Protein AF-A0A9E7H1V7-F1 (afdb_monomer)

Organism: NCBI:txid320322

pLDDT: mean 78.36, std 18.87, range [34.03, 95.69]

Foldseek 3Di:
DEQVALVVLQQAAQADLVRLVVVCVVDVVSVPDCCSVPVSHNDDDDDKDKYFYFQCVQPHDAPLDPRDGDIDTQDQPPCPDDDRSVVVSSVSVRVSSVVVHSVVCVVPPVCQPPVRHNPRRNDPVSVVVRVVRVVVVVVVVVVVVVVVVVVVVVDDPPPDDPDDDDDDDDDDDDDDDDDDDDDD

Nearest PDB structures (foldseek):
  5d80-assembly2_g  TM=2.022E-01  e=2.639E+00  Saccharomyces cerevisiae S288C

Radius of gyration: 31.61 Å; Cα contacts (8 Å, |Δi|>4): 158; chains: 1; bounding box: 88×56×70 Å

Mean predicted aligned error: 12.87 Å

Structure (mmCIF, N/CA/C/O backbone):
data_AF-A0A9E7H1V7-F1
#
_entry.id   AF-A0A9E7H1V7-F1
#
loop_
_atom_site.group_PDB
_atom_site.id
_atom_site.type_symbol
_atom_site.label_atom_id
_atom_site.label_alt_id
_atom_site.label_comp_id
_atom_site.label_asym_id
_atom_site.label_entity_id
_atom_site.label_seq_id
_atom_site.pdbx_PDB_ins_code
_atom_site.Cartn_x
_atom_site.Cartn_y
_atom_site.Cartn_z
_at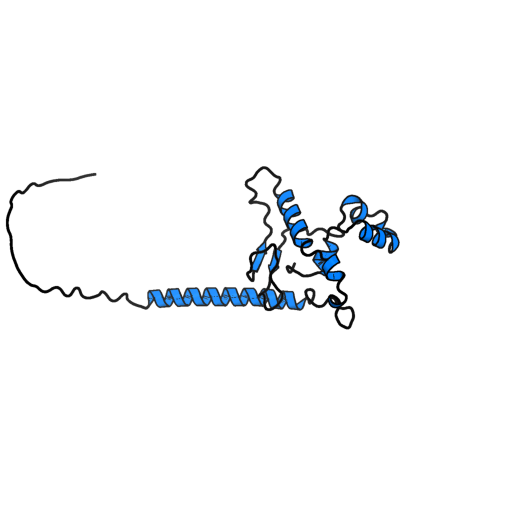om_site.occupancy
_atom_site.B_iso_or_equiv
_atom_site.auth_seq_id
_atom_site.auth_comp_id
_atom_site.auth_asym_id
_atom_site.auth_atom_id
_atom_site.pdbx_PDB_model_num
ATOM 1 N N . MET A 1 1 ? -8.313 -3.645 0.909 1.00 87.12 1 MET A N 1
ATOM 2 C CA . MET A 1 1 ? -6.921 -3.359 1.337 1.00 87.12 1 MET A CA 1
ATOM 3 C C . MET A 1 1 ? -6.945 -2.621 2.667 1.00 87.12 1 MET A C 1
ATOM 5 O O . MET A 1 1 ? -7.931 -1.941 2.924 1.00 87.12 1 MET A O 1
ATOM 9 N N . MET A 1 2 ? -5.912 -2.733 3.500 1.00 90.31 2 MET A N 1
ATOM 10 C CA . MET A 1 2 ? -5.708 -1.806 4.620 1.00 90.31 2 MET A CA 1
ATOM 11 C C . MET A 1 2 ? -5.102 -0.498 4.092 1.00 90.31 2 MET A C 1
ATOM 13 O O . MET A 1 2 ? -4.411 -0.508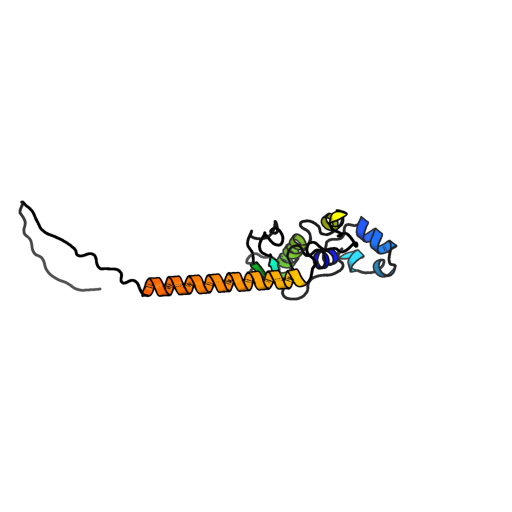 3.074 1.00 90.31 2 MET A O 1
ATOM 17 N N . HIS A 1 3 ? -5.412 0.629 4.734 1.00 90.06 3 HIS A N 1
ATOM 18 C CA . HIS A 1 3 ? -5.111 1.974 4.231 1.00 90.06 3 HIS A CA 1
ATOM 19 C C . HIS A 1 3 ? -3.621 2.219 3.956 1.00 90.06 3 HIS A C 1
ATOM 21 O O . HIS A 1 3 ? -3.289 2.809 2.931 1.00 90.06 3 HIS A O 1
ATOM 27 N N . ARG A 1 4 ? -2.733 1.731 4.830 1.00 88.06 4 ARG A N 1
ATOM 28 C CA . ARG A 1 4 ? -1.271 1.862 4.705 1.00 88.06 4 ARG A CA 1
ATOM 29 C C . ARG A 1 4 ? -0.554 0.615 4.184 1.00 88.06 4 ARG A C 1
ATOM 31 O O . ARG A 1 4 ? 0.619 0.742 3.845 1.00 88.06 4 ARG A O 1
ATOM 38 N N . ASP A 1 5 ? -1.231 -0.535 4.055 1.00 88.44 5 ASP A N 1
ATOM 39 C CA . ASP A 1 5 ? -0.590 -1.801 3.655 1.00 88.44 5 ASP A CA 1
ATOM 40 C C . ASP A 1 5 ? 0.178 -1.643 2.341 1.00 88.44 5 ASP A C 1
ATOM 42 O O . ASP A 1 5 ? -0.364 -1.378 1.263 1.00 88.44 5 ASP A O 1
ATOM 46 N N . ILE A 1 6 ? 1.486 -1.765 2.491 1.00 86.94 6 ILE A N 1
ATOM 47 C CA . ILE A 1 6 ? 2.484 -1.279 1.562 1.00 86.94 6 ILE A CA 1
ATOM 48 C C . ILE A 1 6 ? 2.627 -2.174 0.332 1.00 86.94 6 ILE A C 1
ATOM 50 O O . ILE A 1 6 ? 2.925 -1.669 -0.747 1.00 86.94 6 ILE A O 1
ATOM 54 N N . VAL A 1 7 ? 2.340 -3.472 0.445 1.00 85.94 7 VAL A N 1
ATOM 55 C CA . VAL A 1 7 ? 2.491 -4.434 -0.657 1.00 85.94 7 VAL A CA 1
ATOM 56 C C . VAL A 1 7 ? 1.429 -4.254 -1.756 1.00 85.94 7 VAL A C 1
ATOM 58 O O . VAL A 1 7 ? 1.817 -3.998 -2.901 1.00 85.94 7 VAL A O 1
A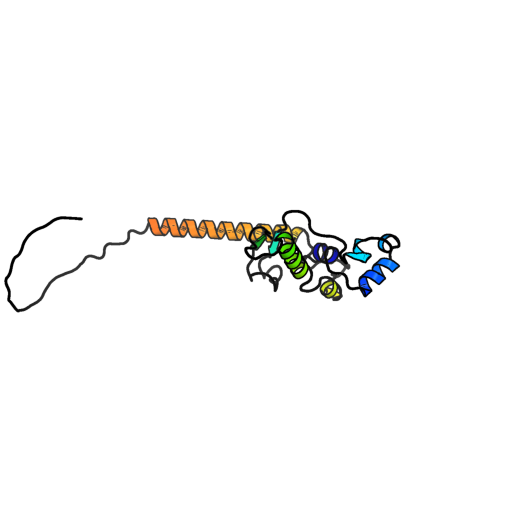TOM 61 N N . PRO A 1 8 ? 0.103 -4.292 -1.484 1.00 88.56 8 PRO A N 1
ATOM 62 C CA . PRO A 1 8 ? -0.903 -4.020 -2.512 1.00 88.56 8 PRO A CA 1
ATOM 63 C C . PRO A 1 8 ? -0.822 -2.576 -3.030 1.00 88.56 8 PRO A C 1
ATOM 65 O O . PRO A 1 8 ? -1.164 -2.331 -4.190 1.00 88.56 8 PRO A O 1
ATOM 68 N N . ARG A 1 9 ? -0.335 -1.626 -2.212 1.00 91.81 9 ARG A N 1
ATOM 69 C CA . ARG A 1 9 ? -0.065 -0.245 -2.643 1.00 91.81 9 ARG A CA 1
ATOM 70 C C . ARG A 1 9 ? 1.103 -0.186 -3.627 1.00 91.81 9 ARG A C 1
ATOM 72 O O . ARG A 1 9 ? 0.930 0.394 -4.691 1.00 91.81 9 ARG A O 1
ATOM 79 N N . ALA A 1 10 ? 2.240 -0.821 -3.335 1.00 91.38 10 ALA A N 1
ATOM 80 C CA . ALA A 1 10 ? 3.429 -0.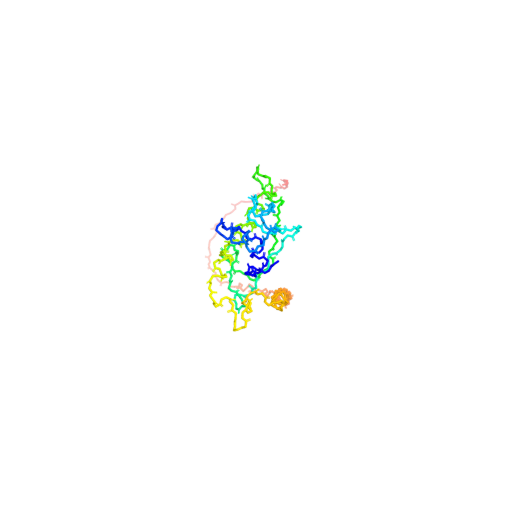813 -4.189 1.00 91.38 10 ALA A CA 1
ATOM 81 C C . ALA A 1 10 ? 3.147 -1.373 -5.592 1.00 91.38 10 ALA A C 1
ATOM 83 O O . ALA A 1 10 ? 3.387 -0.676 -6.575 1.00 91.38 10 ALA A O 1
ATOM 84 N N . PHE A 1 11 ? 2.546 -2.564 -5.706 1.00 91.31 11 PHE A N 1
ATOM 85 C CA . PHE A 1 11 ? 2.188 -3.133 -7.017 1.00 91.31 11 PHE A CA 1
ATOM 86 C C . PHE A 1 11 ? 1.206 -2.253 -7.814 1.00 91.31 11 PHE A C 1
ATOM 88 O O . PHE A 1 11 ? 1.251 -2.226 -9.045 1.00 91.31 11 PHE A O 1
ATOM 95 N N . SER A 1 12 ? 0.347 -1.502 -7.124 1.00 93.25 12 SER A N 1
ATOM 96 C CA . SER A 1 12 ? -0.650 -0.611 -7.734 1.00 93.25 12 SER A CA 1
ATOM 97 C C . SER A 1 12 ? -0.167 0.840 -7.904 1.00 93.25 12 SER A C 1
ATOM 99 O O . SER A 1 12 ? -0.939 1.700 -8.337 1.00 93.25 12 SER A O 1
ATOM 101 N N . CYS A 1 13 ? 1.077 1.152 -7.523 1.00 93.94 13 CYS A N 1
ATOM 102 C CA . CYS A 1 13 ? 1.578 2.523 -7.482 1.00 93.94 13 CYS A CA 1
ATOM 103 C C . CYS A 1 13 ? 1.966 3.053 -8.863 1.00 93.94 13 CYS A C 1
ATOM 105 O O . CYS A 1 13 ? 2.233 2.300 -9.797 1.00 93.94 13 CYS A O 1
ATOM 107 N N . ASN A 1 14 ? 2.031 4.377 -8.976 1.00 93.94 14 ASN A N 1
ATOM 108 C CA . ASN A 1 14 ? 2.545 5.064 -10.147 1.00 93.94 14 ASN A CA 1
ATOM 109 C C . ASN A 1 14 ? 4.081 5.034 -10.129 1.00 93.94 14 ASN A C 1
ATOM 111 O O . ASN A 1 14 ? 4.710 5.900 -9.515 1.00 93.94 14 ASN A O 1
ATOM 115 N N . TYR A 1 15 ? 4.672 4.052 -10.806 1.00 94.44 15 TYR A N 1
ATOM 116 C CA . TYR A 1 15 ? 6.118 3.860 -10.890 1.00 94.44 15 TYR A CA 1
ATOM 117 C C . TYR A 1 15 ? 6.805 5.046 -11.594 1.00 94.44 15 TYR A C 1
ATOM 119 O O . TYR A 1 15 ? 6.519 5.315 -12.768 1.00 94.44 15 TYR A O 1
ATOM 127 N N . PRO A 1 16 ? 7.754 5.738 -10.932 1.00 93.88 16 PRO A N 1
ATOM 128 C CA . PRO A 1 16 ? 8.598 6.736 -11.579 1.00 93.88 16 PRO A CA 1
ATOM 129 C C . PRO A 1 16 ? 9.432 6.119 -12.709 1.00 93.88 16 PRO A C 1
ATOM 131 O O . PRO A 1 16 ? 9.838 4.956 -12.633 1.00 93.88 16 PRO A O 1
ATOM 134 N N . ASN A 1 17 ? 9.753 6.913 -13.738 1.00 92.88 17 ASN A N 1
ATOM 135 C CA . ASN A 1 17 ? 10.490 6.441 -14.921 1.00 92.88 17 ASN A CA 1
ATOM 136 C C . ASN A 1 17 ? 11.804 5.721 -14.552 1.00 92.88 17 ASN A C 1
ATOM 138 O O . ASN A 1 17 ? 12.122 4.689 -15.137 1.00 92.88 17 ASN A O 1
ATOM 142 N N . HIS A 1 18 ? 12.545 6.223 -13.555 1.00 93.12 18 HIS A N 1
ATOM 143 C CA . HIS A 1 18 ? 13.800 5.610 -13.112 1.00 93.12 18 HIS A CA 1
ATOM 144 C C . HIS A 1 18 ? 13.589 4.209 -12.506 1.00 93.12 18 HIS A C 1
ATOM 146 O O . HIS A 1 18 ? 14.337 3.290 -12.835 1.00 93.12 18 HIS A O 1
ATOM 152 N N . VAL A 1 19 ? 12.528 3.996 -11.716 1.00 92.81 19 VAL A N 1
ATOM 153 C CA . VAL A 1 19 ? 12.188 2.671 -11.163 1.00 92.81 19 VAL A CA 1
ATOM 154 C C . VAL A 1 19 ? 11.747 1.724 -12.278 1.00 92.81 19 VAL A C 1
ATOM 156 O O . VAL A 1 19 ? 12.197 0.581 -12.335 1.00 92.81 19 VAL A O 1
ATOM 159 N N . ALA A 1 20 ? 10.944 2.209 -13.231 1.00 93.12 20 ALA A N 1
ATOM 160 C CA . ALA A 1 20 ? 10.562 1.430 -14.407 1.00 93.12 20 ALA A CA 1
ATOM 161 C C . ALA A 1 20 ? 11.787 1.006 -15.246 1.00 93.12 20 ALA A C 1
ATOM 163 O O . ALA A 1 20 ? 11.818 -0.110 -15.759 1.00 93.12 20 ALA A O 1
ATOM 164 N N . HIS A 1 21 ? 12.820 1.850 -15.356 1.00 94.00 21 HIS A N 1
ATOM 165 C CA . HIS A 1 21 ? 14.081 1.498 -16.021 1.00 94.00 21 HIS A CA 1
ATOM 166 C C . HIS A 1 21 ? 14.893 0.451 -15.242 1.00 94.00 21 HIS A C 1
ATOM 168 O O . HIS A 1 21 ? 15.453 -0.453 -15.861 1.00 94.00 21 HIS A O 1
ATOM 174 N N . VAL A 1 22 ? 14.929 0.524 -13.906 1.00 94.44 22 VAL A N 1
ATOM 175 C CA . VAL A 1 22 ? 15.569 -0.501 -13.060 1.00 94.44 22 VAL A CA 1
ATOM 176 C C . VAL A 1 22 ? 14.873 -1.855 -13.233 1.00 94.44 22 VAL A C 1
ATOM 178 O O . VAL A 1 22 ? 15.539 -2.836 -13.559 1.00 94.44 22 VAL A O 1
ATOM 181 N N . LEU A 1 23 ? 13.540 -1.910 -13.139 1.00 93.06 23 LEU A N 1
ATOM 182 C CA . LEU A 1 23 ? 12.766 -3.145 -13.336 1.00 93.06 23 LEU A CA 1
ATOM 183 C C . LEU A 1 23 ? 13.021 -3.776 -14.720 1.00 93.06 23 LEU A C 1
ATOM 185 O O . LEU A 1 23 ? 13.283 -4.974 -14.816 1.00 93.06 23 LEU A O 1
ATOM 189 N N . LYS A 1 24 ? 13.041 -2.967 -15.790 1.00 94.31 24 LYS A N 1
ATOM 190 C CA . LYS A 1 24 ? 13.346 -3.411 -17.169 1.00 94.31 24 LYS A CA 1
ATOM 191 C C . LYS A 1 24 ? 14.776 -3.930 -17.358 1.00 94.31 24 LYS A C 1
ATOM 193 O O . LYS A 1 24 ? 15.024 -4.732 -18.262 1.00 94.31 24 LYS A O 1
ATOM 198 N N . ARG A 1 25 ? 15.730 -3.477 -16.539 1.00 95.44 25 ARG A N 1
ATOM 199 C CA . ARG A 1 25 ? 17.098 -4.016 -16.520 1.00 95.44 25 ARG A CA 1
ATOM 200 C C . ARG A 1 25 ? 17.138 -5.358 -15.789 1.00 95.44 25 ARG A C 1
ATOM 202 O O . ARG A 1 25 ? 17.652 -6.312 -16.367 1.00 95.44 25 ARG A O 1
ATOM 209 N N . LEU A 1 26 ? 16.533 -5.431 -14.598 1.00 95.06 26 LEU A N 1
ATOM 210 C CA . LEU A 1 26 ? 16.505 -6.615 -13.728 1.00 95.06 26 LEU A CA 1
ATOM 211 C C . LEU A 1 26 ? 15.811 -7.836 -14.353 1.00 95.06 26 LEU A C 1
ATOM 213 O O . LEU A 1 26 ? 16.273 -8.953 -14.149 1.00 95.06 26 LEU A O 1
ATOM 217 N N . ASN A 1 27 ? 14.725 -7.654 -15.113 1.00 92.88 27 ASN A N 1
ATOM 218 C CA . ASN A 1 27 ? 14.035 -8.764 -15.778 1.00 92.88 27 ASN A CA 1
ATOM 219 C C . ASN A 1 27 ? 13.668 -8.411 -17.229 1.00 92.88 27 ASN A C 1
ATOM 221 O O . ASN A 1 27 ? 13.035 -7.388 -17.502 1.00 92.88 27 ASN A O 1
ATOM 225 N N . ALA A 1 28 ? 14.037 -9.290 -18.166 1.00 92.62 28 ALA A N 1
ATOM 226 C CA . ALA A 1 28 ? 13.740 -9.138 -19.587 1.00 92.62 28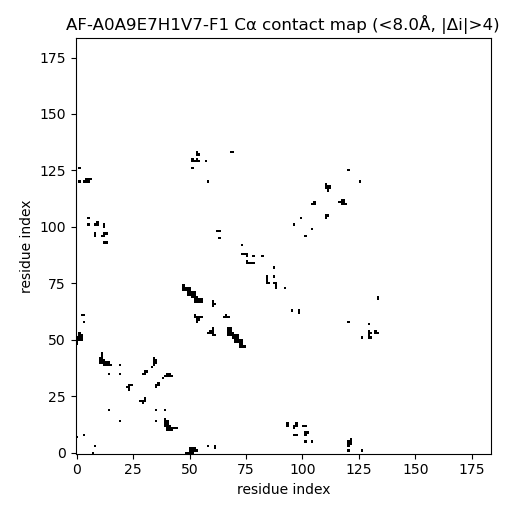 ALA A CA 1
ATOM 227 C C . ALA A 1 28 ? 12.231 -9.076 -19.889 1.00 92.62 28 ALA A C 1
ATOM 229 O O . ALA A 1 28 ? 11.827 -8.299 -20.754 1.00 92.62 28 ALA A O 1
ATOM 230 N N . ALA A 1 29 ? 11.396 -9.805 -19.140 1.00 92.00 29 ALA A N 1
ATOM 231 C CA . ALA A 1 29 ? 9.941 -9.811 -19.314 1.00 92.00 29 ALA A CA 1
ATOM 232 C C . ALA A 1 29 ? 9.312 -8.416 -19.135 1.00 92.00 29 ALA A C 1
ATOM 234 O O . ALA A 1 29 ? 8.338 -8.079 -19.803 1.00 92.00 29 ALA A O 1
ATOM 235 N N . PHE A 1 30 ? 9.898 -7.559 -18.292 1.00 92.25 30 PHE A N 1
ATOM 236 C CA . PHE A 1 30 ? 9.401 -6.199 -18.061 1.00 92.25 30 PHE A CA 1
ATOM 237 C C . PHE A 1 30 ? 9.704 -5.216 -19.203 1.00 92.25 30 PHE A C 1
ATOM 239 O O . PHE A 1 30 ? 9.107 -4.139 -19.237 1.00 92.25 30 PHE A O 1
ATOM 246 N N . ARG A 1 31 ? 10.599 -5.555 -20.145 1.00 93.62 31 ARG A N 1
ATOM 247 C CA . ARG A 1 31 ? 11.037 -4.654 -21.231 1.00 93.62 31 ARG A CA 1
ATOM 248 C C . ARG A 1 31 ? 9.917 -4.354 -22.226 1.00 93.62 31 ARG A C 1
ATOM 250 O O . ARG A 1 31 ? 9.710 -3.196 -22.581 1.00 93.62 31 ARG A O 1
ATOM 257 N N . SER A 1 32 ? 9.169 -5.375 -22.635 1.00 91.94 32 SER A N 1
ATOM 258 C CA . SER A 1 32 ? 8.026 -5.255 -23.549 1.00 91.94 32 SER A CA 1
ATOM 259 C C . SER A 1 32 ? 6.685 -5.045 -22.833 1.00 91.94 32 SER A C 1
ATOM 261 O O . SER A 1 32 ? 5.736 -4.575 -23.460 1.00 91.94 32 SER A O 1
ATOM 263 N N . HIS A 1 33 ? 6.586 -5.344 -21.533 1.00 90.25 33 HIS A N 1
ATOM 264 C CA . HIS A 1 33 ? 5.295 -5.430 -20.847 1.00 90.25 33 HIS A CA 1
ATOM 265 C C . HIS A 1 33 ? 4.524 -4.085 -20.802 1.00 90.25 33 HIS A C 1
ATOM 267 O O . HIS A 1 33 ? 5.050 -3.093 -20.279 1.00 90.25 33 HIS A O 1
ATOM 273 N N . PRO A 1 34 ? 3.252 -4.026 -21.261 1.00 89.38 34 PRO A N 1
ATOM 274 C CA . PRO A 1 34 ? 2.471 -2.781 -21.330 1.00 89.38 34 PRO A CA 1
ATOM 275 C C . PRO A 1 34 ? 2.317 -2.039 -19.996 1.00 89.38 34 PRO A C 1
ATOM 277 O O . PRO A 1 34 ? 2.200 -0.812 -19.978 1.00 89.38 34 PRO A O 1
ATOM 280 N N . CYS A 1 35 ? 2.359 -2.765 -18.877 1.00 88.94 35 CYS A N 1
ATOM 281 C CA . CYS A 1 35 ? 2.178 -2.200 -17.541 1.00 88.94 35 CYS A CA 1
ATOM 282 C C . CYS A 1 35 ? 3.279 -1.172 -17.175 1.00 88.9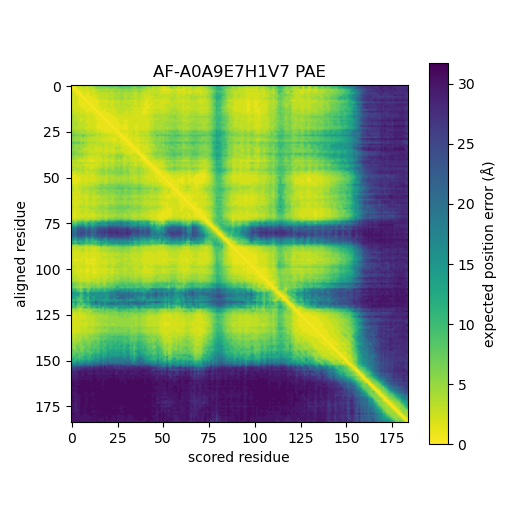4 35 CYS A C 1
ATOM 284 O O . CYS A 1 35 ? 2.972 -0.090 -16.677 1.00 88.94 35 CYS A O 1
ATOM 286 N N . LEU A 1 36 ? 4.544 -1.426 -17.550 1.00 89.69 36 LEU A N 1
ATOM 287 C CA . LEU A 1 36 ? 5.687 -0.521 -17.328 1.00 89.69 36 LEU A CA 1
ATOM 288 C C . LEU A 1 36 ? 6.060 0.330 -18.553 1.00 89.69 36 LEU A C 1
ATOM 290 O O . LEU A 1 36 ? 6.916 1.213 -18.444 1.00 89.69 36 LEU A O 1
ATOM 294 N N . ASN A 1 37 ? 5.465 0.070 -19.717 1.00 89.31 37 ASN A N 1
ATOM 295 C CA . ASN A 1 37 ? 5.631 0.902 -20.912 1.00 89.31 37 ASN A CA 1
ATOM 296 C C . ASN A 1 37 ? 4.583 2.024 -20.970 1.00 89.31 37 ASN A C 1
ATOM 298 O O . ASN A 1 37 ? 4.953 3.188 -21.106 1.00 89.31 37 ASN A O 1
ATOM 302 N N . ASN A 1 38 ? 3.304 1.695 -20.768 1.00 88.38 38 ASN A N 1
ATOM 303 C CA . ASN A 1 38 ? 2.193 2.612 -21.032 1.00 88.38 38 ASN A CA 1
ATOM 304 C C . ASN A 1 38 ? 1.496 3.076 -19.741 1.00 88.38 38 ASN A C 1
ATOM 306 O O . ASN A 1 38 ? 1.175 4.251 -19.597 1.00 88.38 38 ASN A O 1
ATOM 310 N N . GLN A 1 39 ? 1.248 2.164 -18.793 1.00 85.06 39 GLN A N 1
ATOM 311 C CA . GLN A 1 39 ? 0.346 2.421 -17.653 1.00 85.06 39 GLN A CA 1
ATOM 312 C C . GLN A 1 39 ? 1.062 2.957 -16.396 1.00 85.06 39 GLN A C 1
ATOM 314 O O . GLN A 1 39 ? 0.463 3.690 -15.597 1.00 85.06 39 GLN A O 1
ATOM 319 N N . LYS A 1 40 ? 2.345 2.601 -16.243 1.00 89.88 40 LYS A N 1
ATOM 320 C CA . LYS A 1 40 ? 3.226 2.868 -15.090 1.00 89.88 40 LYS A CA 1
ATOM 321 C C . LYS A 1 40 ? 2.690 2.332 -13.756 1.00 89.88 40 LYS A C 1
ATOM 323 O O . LYS A 1 40 ? 2.910 2.945 -12.719 1.00 89.88 40 LYS A O 1
ATOM 328 N N . VAL A 1 41 ? 2.015 1.186 -13.789 1.00 90.81 41 VAL A N 1
ATOM 329 C CA . VAL A 1 41 ? 1.549 0.402 -12.626 1.00 90.81 41 VAL A CA 1
ATOM 330 C C . VAL A 1 41 ? 1.853 -1.074 -12.909 1.00 90.81 41 VAL A C 1
ATOM 332 O O . VAL A 1 41 ? 1.926 -1.430 -14.081 1.00 90.81 41 VAL A O 1
ATOM 335 N N . LEU A 1 42 ? 2.029 -1.943 -11.907 1.00 91.00 42 LEU A N 1
ATOM 336 C CA . LEU A 1 42 ? 2.142 -3.397 -12.151 1.0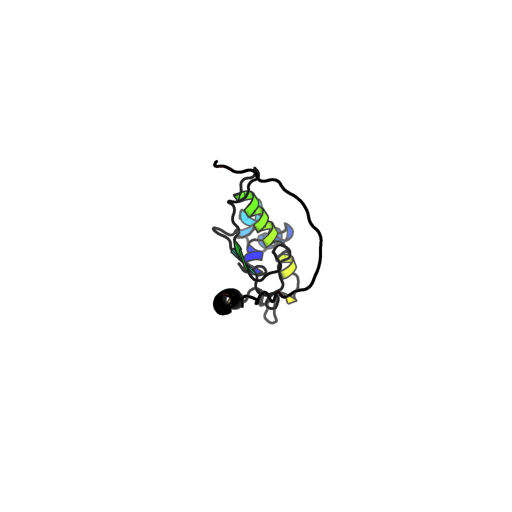0 91.00 42 LEU A CA 1
ATOM 337 C C . LEU A 1 42 ? 0.783 -4.106 -12.062 1.00 91.00 42 LEU A C 1
ATOM 339 O O . LEU A 1 42 ? 0.544 -5.064 -12.793 1.00 91.00 42 LEU A O 1
ATOM 343 N N . TYR A 1 43 ? -0.105 -3.613 -11.201 1.00 89.12 43 TYR A N 1
ATOM 344 C CA . TYR A 1 43 ? -1.450 -4.128 -10.960 1.00 89.12 43 TYR A CA 1
ATOM 345 C C . TYR A 1 43 ? -2.474 -2.982 -10.905 1.00 89.12 43 TYR A C 1
ATOM 347 O O . TYR A 1 43 ? -2.119 -1.817 -10.721 1.00 89.12 43 TYR A O 1
ATOM 355 N N . SER A 1 44 ? -3.758 -3.306 -11.058 1.00 87.50 44 SER A N 1
ATOM 356 C CA . SER A 1 44 ? -4.869 -2.375 -10.854 1.00 87.50 44 SER A CA 1
ATOM 357 C C . SER A 1 44 ? -6.014 -3.105 -10.140 1.00 87.50 44 SER A C 1
ATOM 359 O O . SER A 1 44 ? -6.434 -4.154 -10.632 1.00 87.50 44 SER A O 1
ATOM 361 N N . PRO A 1 45 ? -6.518 -2.610 -8.991 1.00 87.69 45 PRO A N 1
ATOM 362 C CA . PRO A 1 45 ? -7.602 -3.268 -8.266 1.00 87.69 45 PRO A CA 1
ATOM 363 C C . PRO A 1 45 ? -8.881 -3.423 -9.102 1.00 87.69 45 PRO A C 1
ATOM 365 O O . PRO A 1 45 ? -9.410 -2.452 -9.646 1.00 87.69 45 PRO A O 1
ATOM 368 N N . LEU A 1 46 ? -9.393 -4.653 -9.172 1.00 84.25 46 LEU A N 1
ATOM 369 C CA . LEU A 1 46 ? -10.621 -5.003 -9.886 1.00 84.25 46 LEU A CA 1
ATOM 370 C C . LEU A 1 46 ? -11.810 -5.161 -8.925 1.00 84.25 46 LEU A C 1
ATOM 372 O O . LEU A 1 46 ? -11.646 -5.522 -7.762 1.00 84.25 46 LEU A O 1
ATOM 376 N N . GLY A 1 47 ? -13.023 -4.941 -9.441 1.00 86.31 47 GLY A N 1
ATOM 377 C CA . GLY A 1 47 ? -14.265 -5.091 -8.678 1.00 86.31 47 GLY A CA 1
ATOM 378 C C . GLY A 1 47 ? -14.518 -3.967 -7.665 1.00 86.31 47 GLY A C 1
ATOM 379 O O . GLY A 1 47 ? -14.064 -2.835 -7.837 1.00 86.31 47 GLY A O 1
ATOM 380 N N . GLN A 1 48 ? -15.296 -4.280 -6.625 1.00 87.56 48 GLN A N 1
ATOM 381 C CA . GLN A 1 48 ? -15.650 -3.337 -5.565 1.00 87.56 48 GLN A CA 1
ATOM 382 C C . GLN A 1 48 ? -14.490 -3.184 -4.571 1.00 87.56 48 GLN A C 1
ATOM 384 O O . GLN A 1 48 ? -14.186 -4.100 -3.806 1.00 87.56 48 GLN A O 1
ATOM 389 N N . THR A 1 49 ? -13.861 -2.008 -4.550 1.00 90.19 49 THR A N 1
ATOM 390 C CA . THR A 1 49 ? -12.742 -1.726 -3.641 1.00 90.19 49 THR A CA 1
ATOM 391 C C . THR A 1 49 ? -13.243 -1.249 -2.277 1.00 90.19 49 THR A C 1
ATOM 393 O O . THR A 1 49 ? -14.058 -0.326 -2.186 1.00 90.19 49 THR A O 1
ATOM 396 N N . TYR A 1 50 ? -12.696 -1.850 -1.216 1.00 93.00 50 TYR A N 1
ATOM 397 C CA . TYR A 1 50 ? -12.852 -1.409 0.171 1.00 93.00 50 TYR A CA 1
ATOM 398 C C . TYR A 1 50 ? -11.491 -1.077 0.798 1.00 93.00 50 TYR A C 1
ATOM 400 O O . TYR A 1 50 ? -10.518 -1.832 0.640 1.00 93.00 50 TYR A O 1
ATOM 408 N N . ILE A 1 51 ? -11.444 0.025 1.548 1.00 94.56 51 ILE A N 1
ATOM 409 C CA . ILE A 1 51 ? -10.286 0.478 2.322 1.00 94.56 51 ILE A CA 1
ATOM 410 C C . ILE A 1 51 ? -10.595 0.330 3.811 1.00 94.56 51 ILE A C 1
ATOM 412 O O . ILE A 1 51 ? -11.533 0.926 4.332 1.00 94.56 51 ILE A O 1
ATOM 416 N N . LEU A 1 52 ? -9.783 -0.466 4.497 1.00 94.50 52 LEU A N 1
ATOM 417 C CA . LEU A 1 52 ? -9.837 -0.685 5.935 1.00 94.50 52 LEU A CA 1
ATOM 418 C C . LEU A 1 52 ? -8.882 0.286 6.635 1.00 94.50 52 LEU A C 1
ATOM 420 O O . LEU A 1 52 ? -7.669 0.167 6.474 1.00 94.50 52 LEU A O 1
ATOM 424 N N . GLN A 1 53 ? -9.426 1.208 7.426 1.00 94.00 53 GLN A N 1
ATOM 425 C CA . GLN A 1 53 ? -8.659 2.051 8.336 1.00 94.00 53 GLN A CA 1
ATOM 426 C C . GLN A 1 53 ? -8.860 1.549 9.779 1.00 94.00 53 GLN A C 1
ATOM 428 O O . GLN A 1 53 ? -10.002 1.476 10.243 1.00 94.00 53 GLN A O 1
ATOM 433 N N . PRO A 1 54 ? -7.789 1.152 10.489 1.00 92.81 54 PRO A N 1
ATOM 434 C CA . PRO A 1 54 ? -7.874 0.690 11.868 1.00 92.81 54 PRO A CA 1
ATOM 435 C C . PRO A 1 54 ? -8.047 1.862 12.851 1.00 92.81 54 PRO A C 1
ATOM 437 O O . PRO A 1 54 ? -8.101 3.026 12.467 1.00 92.81 54 PRO A O 1
ATOM 440 N N . ASP A 1 55 ? -8.120 1.540 14.143 1.00 91.25 55 ASP A N 1
ATOM 441 C CA . ASP A 1 55 ? -7.963 2.508 15.236 1.00 91.25 55 ASP A CA 1
ATOM 442 C C . ASP A 1 55 ? -6.525 3.059 15.232 1.00 91.25 55 ASP A C 1
ATOM 444 O O . ASP A 1 55 ? -5.583 2.278 15.077 1.00 91.25 55 ASP A O 1
ATOM 448 N N . ASP A 1 56 ? -6.356 4.371 15.431 1.00 90.19 56 ASP A N 1
ATOM 449 C CA . ASP A 1 56 ? -5.074 5.104 15.343 1.00 90.19 56 ASP A CA 1
ATOM 450 C C . ASP A 1 56 ? -3.943 4.470 16.181 1.00 90.19 56 ASP A C 1
ATOM 452 O O . ASP A 1 56 ? -2.782 4.442 15.781 1.00 90.19 56 ASP A O 1
ATOM 456 N N . LYS A 1 57 ? -4.312 3.822 17.296 1.00 87.50 57 LYS A N 1
ATOM 457 C CA . LYS A 1 57 ? -3.425 3.041 18.182 1.00 87.50 57 LYS A CA 1
ATOM 458 C C . LYS A 1 57 ? -2.765 1.825 17.522 1.00 87.50 57 LYS A C 1
ATOM 460 O O . LYS A 1 57 ? -1.881 1.223 18.123 1.00 87.50 57 LYS A O 1
ATOM 465 N N . SER A 1 58 ? -3.255 1.407 16.357 1.00 84.62 58 SER A N 1
ATOM 466 C CA . SER A 1 58 ? -2.788 0.226 15.617 1.00 84.62 58 SER A CA 1
ATOM 467 C C . SER A 1 58 ? -1.945 0.621 14.405 1.00 84.62 58 SER A C 1
ATOM 469 O O . SER A 1 58 ? -0.931 -0.012 14.139 1.00 84.62 58 SER A O 1
ATOM 471 N N . SER A 1 59 ? -2.371 1.652 13.672 1.00 85.38 59 SER A N 1
ATOM 472 C CA . SER A 1 59 ? -1.605 2.308 12.607 1.00 85.38 59 SER A CA 1
ATOM 473 C C . SER A 1 59 ? -2.244 3.684 12.343 1.00 85.38 59 SER A C 1
ATOM 475 O O . SER A 1 59 ? -3.477 3.740 12.276 1.00 85.38 59 SER A O 1
ATOM 477 N N . PRO A 1 60 ? -1.478 4.788 12.207 1.00 88.56 60 PRO A N 1
ATOM 478 C CA . PRO A 1 60 ? -2.062 6.130 12.229 1.00 88.56 60 PRO A CA 1
ATOM 479 C C . PRO A 1 60 ? -2.976 6.416 11.030 1.00 88.56 60 PRO A C 1
ATOM 481 O O . PRO A 1 60 ? -2.778 5.863 9.942 1.00 88.56 60 PRO A O 1
ATOM 484 N N . PHE A 1 61 ? -3.957 7.307 11.183 1.00 92.62 61 PHE A N 1
ATOM 485 C CA . PHE A 1 61 ? -4.945 7.585 10.124 1.00 92.62 61 PHE A CA 1
ATOM 486 C C . PHE A 1 61 ? -4.339 8.050 8.777 1.00 92.62 61 PHE A C 1
ATOM 488 O O . PHE A 1 61 ? -3.205 8.534 8.696 1.00 92.62 61 PHE A O 1
ATOM 495 N N . HIS A 1 62 ? -5.078 7.857 7.680 1.00 92.19 62 HIS A N 1
ATOM 496 C CA . HIS A 1 62 ? -4.681 8.265 6.330 1.00 92.19 62 HIS A CA 1
ATOM 497 C C . HIS A 1 62 ? -4.951 9.763 6.106 1.00 92.19 62 HIS A C 1
ATOM 499 O O . HIS A 1 62 ? -6.065 10.199 6.382 1.00 92.19 62 HIS A O 1
ATOM 505 N N . PRO A 1 63 ? -4.032 10.541 5.499 1.00 92.56 63 PRO A N 1
ATOM 506 C CA . PRO A 1 63 ? -4.275 11.962 5.207 1.00 92.56 63 PRO A CA 1
ATOM 507 C C . PRO A 1 63 ? -5.462 12.236 4.265 1.00 92.56 63 PRO A C 1
ATOM 509 O O . PRO A 1 63 ? -5.987 13.342 4.240 1.00 92.56 63 PRO A O 1
ATOM 512 N N . LEU A 1 64 ? -5.867 11.233 3.477 1.00 94.12 64 LEU A N 1
ATOM 513 C CA . LEU A 1 64 ? -6.962 11.311 2.496 1.00 94.12 64 LEU A CA 1
ATOM 514 C C . LEU A 1 64 ? -8.253 10.599 2.951 1.00 94.12 64 LEU A C 1
ATOM 516 O O . LEU A 1 64 ? -9.104 10.298 2.119 1.00 94.12 64 LEU A O 1
ATOM 520 N N . LEU A 1 65 ? -8.391 10.279 4.242 1.00 93.94 65 LEU A N 1
ATOM 521 C CA . LEU A 1 65 ? -9.609 9.698 4.822 1.00 93.94 65 LEU A CA 1
ATOM 522 C C . LEU A 1 65 ? -10.045 10.503 6.057 1.00 93.94 65 LEU A C 1
ATOM 524 O O . LEU A 1 65 ? -9.205 11.144 6.692 1.00 93.94 65 LEU A O 1
ATOM 528 N N . PRO A 1 66 ? -11.331 10.448 6.450 1.00 94.56 66 PRO A N 1
ATOM 529 C CA . PRO A 1 66 ? -11.763 10.931 7.758 1.00 94.56 66 PRO A CA 1
ATOM 530 C C . PRO A 1 66 ? -10.937 10.284 8.890 1.00 94.56 66 PRO A C 1
ATOM 532 O O . PRO A 1 66 ? -10.600 9.100 8.783 1.00 94.56 66 PRO A O 1
ATOM 535 N N . PRO A 1 67 ? -10.612 11.008 9.978 1.00 94.75 67 PRO A N 1
ATOM 536 C CA . PRO A 1 67 ? -9.793 10.501 11.083 1.00 94.75 67 PRO A CA 1
ATOM 537 C C . PRO A 1 67 ? -10.608 9.597 12.030 1.00 94.75 67 PRO A C 1
ATOM 539 O O . PRO A 1 67 ? -10.822 9.911 13.201 1.00 94.75 67 PRO A O 1
ATOM 542 N N . GLU A 1 68 ? -11.103 8.475 11.507 1.00 94.25 68 GLU A N 1
ATOM 543 C CA . GLU A 1 68 ? -11.887 7.483 12.245 1.00 94.25 68 GLU A CA 1
ATOM 544 C C . GLU A 1 68 ? -11.545 6.038 11.845 1.00 94.25 68 GLU A C 1
ATOM 546 O O . GLU A 1 68 ? -11.115 5.757 10.725 1.00 94.25 68 GLU A O 1
ATOM 551 N N . ALA A 1 69 ? -11.769 5.094 12.760 1.00 94.38 69 ALA A N 1
ATOM 552 C CA . ALA A 1 69 ? -11.647 3.668 12.470 1.00 94.38 69 ALA A CA 1
ATOM 553 C C . ALA A 1 69 ? -12.885 3.195 11.686 1.00 94.38 69 ALA A C 1
ATOM 555 O O . ALA A 1 69 ? -13.988 3.155 12.239 1.00 94.38 69 ALA A O 1
ATOM 556 N N . ALA A 1 70 ? -12.717 2.829 10.412 1.00 95.69 70 ALA A N 1
ATOM 557 C CA . ALA A 1 70 ? -13.824 2.482 9.521 1.00 95.69 70 ALA A CA 1
ATOM 558 C C . ALA A 1 70 ? -13.413 1.569 8.348 1.00 95.69 70 ALA A C 1
ATOM 560 O O . ALA A 1 70 ? -12.235 1.376 8.041 1.00 95.69 70 ALA A O 1
ATOM 561 N N . LEU A 1 71 ? -14.422 1.012 7.673 1.00 95.56 71 LEU A N 1
ATOM 562 C CA . LEU A 1 71 ? -14.286 0.304 6.399 1.00 95.56 71 LEU A CA 1
ATOM 563 C C . LEU A 1 71 ? -14.975 1.136 5.310 1.00 95.56 71 LEU A C 1
ATOM 565 O O . LEU A 1 71 ? -16.197 1.099 5.175 1.00 95.56 71 LEU A O 1
ATOM 569 N N . PHE A 1 72 ? -14.192 1.897 4.554 1.00 94.44 72 PHE A N 1
ATOM 570 C CA . PHE A 1 72 ? -14.682 2.764 3.485 1.00 94.44 72 PHE A CA 1
ATOM 571 C C . PHE A 1 72 ? -14.883 1.965 2.191 1.00 94.44 72 PHE A C 1
ATOM 573 O O . PHE A 1 72 ? -14.049 1.129 1.837 1.00 94.44 72 PHE A O 1
ATOM 580 N N . ALA A 1 73 ? -15.963 2.239 1.461 1.00 91.94 73 ALA A N 1
ATOM 581 C CA . ALA A 1 73 ? -16.207 1.701 0.124 1.00 91.94 73 ALA A CA 1
ATOM 582 C C . ALA A 1 73 ? -15.940 2.786 -0.927 1.00 91.94 73 ALA A C 1
ATOM 584 O O . ALA A 1 73 ? -16.416 3.909 -0.774 1.00 91.94 73 ALA A O 1
ATOM 585 N N . LEU A 1 74 ? -15.225 2.456 -2.007 1.00 87.38 74 LEU A N 1
ATOM 586 C CA . LEU A 1 74 ? -15.170 3.325 -3.185 1.00 87.38 74 LEU A CA 1
ATOM 587 C C . LEU A 1 74 ? -16.373 3.018 -4.076 1.00 87.38 74 LEU A C 1
ATOM 589 O O . LEU A 1 74 ? -16.339 2.053 -4.838 1.00 87.38 74 LEU A O 1
ATOM 593 N N . ASP A 1 75 ? -17.432 3.816 -3.968 1.00 80.19 75 ASP A N 1
ATOM 594 C CA . ASP A 1 75 ? -18.587 3.730 -4.863 1.00 80.19 75 ASP A CA 1
ATOM 595 C C . ASP A 1 75 ? -18.507 4.792 -5.968 1.00 80.19 75 ASP A C 1
ATOM 597 O O . ASP A 1 75 ? -18.358 5.980 -5.694 1.00 80.19 75 ASP A O 1
ATOM 601 N N . GLY A 1 76 ? -18.620 4.344 -7.218 1.00 68.31 76 GLY A N 1
ATOM 602 C CA . GLY A 1 76 ? -18.574 5.165 -8.432 1.00 68.31 76 GLY A CA 1
ATOM 603 C C . GLY A 1 76 ? -19.939 5.300 -9.090 1.00 68.31 76 GLY A C 1
ATOM 604 O O . GLY A 1 76 ? -20.051 5.137 -10.301 1.00 68.31 76 GLY A O 1
ATOM 605 N N . LYS A 1 77 ? -20.985 5.502 -8.285 1.00 65.44 77 LYS A N 1
ATOM 606 C CA . LYS A 1 77 ? -22.371 5.712 -8.739 1.00 65.44 77 LYS A CA 1
ATOM 607 C C . LYS A 1 77 ? -22.926 7.094 -8.393 1.00 65.44 77 LYS A C 1
ATOM 609 O O . LYS A 1 77 ? -23.978 7.460 -8.901 1.00 65.44 77 LYS A O 1
ATOM 614 N N . ASN A 1 78 ? -22.226 7.849 -7.545 1.00 55.47 78 ASN A N 1
ATOM 615 C CA . ASN A 1 78 ? -22.743 9.062 -6.901 1.00 55.47 78 ASN A CA 1
ATOM 616 C C . ASN A 1 78 ? -22.174 10.366 -7.496 1.00 55.47 78 ASN A C 1
ATOM 618 O O . ASN A 1 78 ? -22.416 11.445 -6.959 1.00 55.47 78 ASN A O 1
ATOM 622 N N . ASP A 1 79 ? -21.418 10.281 -8.596 1.00 54.16 79 ASP A N 1
ATOM 623 C CA . ASP A 1 79 ? -20.808 11.430 -9.274 1.00 54.16 79 ASP A CA 1
ATOM 624 C C . ASP A 1 79 ? -21.864 12.248 -10.041 1.00 54.16 79 ASP A C 1
ATOM 626 O O . ASP A 1 79 ? -22.055 12.099 -11.247 1.00 54.16 79 ASP A O 1
ATOM 630 N N . ALA A 1 80 ? -22.546 13.155 -9.338 1.00 51.88 80 ALA A N 1
ATOM 631 C CA . ALA A 1 80 ? -23.601 14.027 -9.870 1.00 51.88 80 ALA A CA 1
ATOM 632 C C . ALA A 1 80 ? -23.111 15.131 -10.845 1.00 51.88 80 ALA A C 1
ATOM 634 O O . ALA A 1 80 ? -23.807 16.121 -11.060 1.00 51.88 80 ALA A O 1
ATOM 635 N N . GLY A 1 81 ? -21.907 15.001 -11.416 1.00 53.75 81 GLY A N 1
ATOM 636 C CA . GLY A 1 81 ? -21.206 16.074 -12.127 1.00 53.75 81 GLY A CA 1
ATOM 637 C C . GLY A 1 81 ? -20.431 15.614 -13.361 1.00 53.75 81 GLY A C 1
ATOM 638 O O . GLY A 1 81 ? -19.206 15.511 -13.308 1.00 53.75 81 GLY A O 1
ATOM 639 N N . GLY A 1 82 ? -21.149 15.382 -14.470 1.00 52.34 82 GLY A N 1
ATOM 640 C CA . GLY A 1 82 ? -20.695 15.460 -15.877 1.00 52.34 82 GLY A CA 1
ATOM 641 C C . GLY A 1 82 ? -19.565 14.540 -16.374 1.00 52.34 82 GLY A C 1
ATOM 642 O O . GLY A 1 82 ? -19.391 14.381 -17.579 1.00 52.34 82 GLY A O 1
ATOM 643 N N . SER A 1 83 ? -18.795 13.935 -15.479 1.00 58.59 83 SER A N 1
ATOM 644 C CA . SER A 1 83 ? -17.655 13.067 -15.765 1.00 58.59 83 SER A CA 1
ATOM 645 C C . SER A 1 83 ? -18.067 11.597 -15.696 1.00 58.59 83 SER A C 1
ATOM 647 O O . SER A 1 83 ? -19.005 11.241 -14.988 1.00 58.59 83 SER A O 1
ATOM 649 N N . SER A 1 84 ? -17.370 10.716 -16.425 1.00 61.12 84 SER A N 1
ATOM 650 C CA . SER A 1 84 ? -17.612 9.273 -16.301 1.00 61.12 84 SER A CA 1
ATOM 651 C C . SER A 1 84 ? -17.258 8.822 -14.874 1.00 61.12 84 SER A C 1
ATOM 653 O O . SER A 1 84 ? -16.075 8.896 -14.518 1.00 61.12 84 SER A O 1
ATOM 655 N N . PRO A 1 85 ? -18.210 8.316 -14.061 1.00 61.34 85 PRO A N 1
ATOM 656 C CA . PRO A 1 85 ? -17.978 8.046 -12.631 1.00 61.34 85 PRO A CA 1
ATOM 657 C C . PRO A 1 85 ? -16.839 7.046 -12.364 1.00 61.34 85 PRO A C 1
ATOM 659 O O . PRO A 1 85 ? -16.116 7.081 -11.362 1.00 61.34 85 PRO A O 1
ATOM 662 N N . ARG A 1 86 ? -16.612 6.156 -13.336 1.00 64.44 86 ARG A N 1
ATOM 663 C CA . ARG A 1 86 ? -15.524 5.173 -13.328 1.00 64.44 86 ARG A CA 1
ATOM 664 C C . ARG A 1 86 ? -14.134 5.799 -13.501 1.00 64.44 86 ARG A C 1
ATOM 666 O O . ARG A 1 86 ? -13.154 5.207 -13.059 1.00 64.44 86 ARG A O 1
ATOM 673 N N . SER A 1 87 ? -14.041 6.984 -14.106 1.00 73.31 87 SER A N 1
ATOM 674 C CA . SER A 1 87 ? -12.799 7.759 -14.216 1.00 73.31 87 SER A CA 1
ATOM 675 C C . SER A 1 87 ? -12.481 8.485 -12.908 1.00 73.31 87 SER A C 1
ATOM 677 O O . SER A 1 87 ? -11.347 8.431 -12.433 1.00 73.31 87 SER A O 1
ATOM 679 N N . THR A 1 88 ? -13.485 9.111 -12.288 1.00 82.31 88 THR A N 1
ATOM 680 C CA . THR A 1 88 ? -13.340 9.854 -11.026 1.00 82.31 88 THR A CA 1
ATOM 681 C C . THR A 1 88 ? -12.917 8.929 -9.887 1.00 82.31 88 THR A C 1
ATOM 683 O O . THR A 1 88 ? -11.904 9.178 -9.231 1.00 82.31 88 THR A O 1
ATOM 686 N N . THR A 1 89 ? -13.586 7.783 -9.728 1.00 86.06 89 THR A N 1
ATOM 687 C CA . THR A 1 89 ? -13.191 6.765 -8.737 1.00 86.06 89 THR A CA 1
ATOM 688 C C . THR A 1 89 ? -11.828 6.127 -9.007 1.00 86.06 89 THR A C 1
ATOM 690 O O . THR A 1 89 ? -11.074 5.898 -8.060 1.00 86.06 89 THR A O 1
ATOM 693 N N . ALA A 1 90 ? -11.456 5.881 -10.269 1.00 85.94 90 ALA A N 1
ATOM 694 C CA . ALA A 1 90 ? -10.117 5.390 -10.605 1.00 85.94 90 ALA A CA 1
ATOM 695 C C . ALA A 1 90 ? -9.020 6.424 -10.285 1.00 85.94 90 ALA A C 1
ATOM 697 O O . ALA A 1 90 ? -7.954 6.055 -9.791 1.00 85.94 90 ALA A O 1
ATOM 698 N N . SER A 1 91 ? -9.291 7.714 -10.511 1.00 88.31 91 SER A N 1
ATOM 699 C CA . SER A 1 91 ? -8.394 8.815 -10.147 1.00 88.31 91 SER A CA 1
ATOM 700 C C . SER A 1 91 ? -8.232 8.932 -8.627 1.00 88.31 91 SER A C 1
ATOM 702 O O . SER A 1 91 ? -7.106 8.937 -8.129 1.00 88.31 91 SER A O 1
ATOM 704 N N . ALA A 1 92 ? -9.338 8.908 -7.875 1.00 91.06 92 ALA A N 1
ATOM 705 C CA . ALA A 1 92 ? -9.325 8.933 -6.412 1.00 91.06 92 ALA 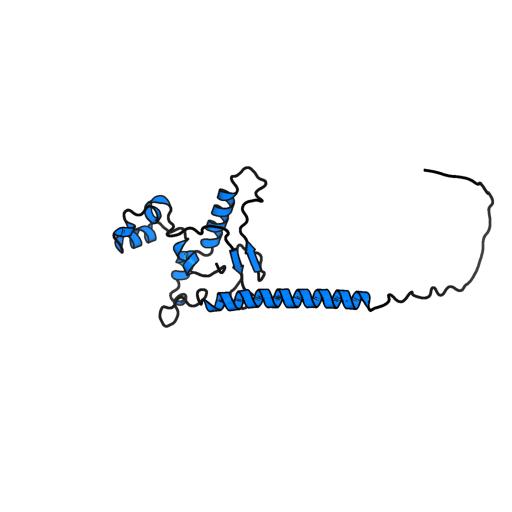A CA 1
ATOM 706 C C . ALA A 1 92 ? -8.565 7.734 -5.815 1.00 91.06 92 ALA A C 1
ATOM 708 O O . ALA A 1 92 ? -7.740 7.910 -4.919 1.00 91.06 92 ALA A O 1
ATOM 709 N N . LEU A 1 93 ? -8.765 6.525 -6.356 1.00 91.94 93 LEU A N 1
ATOM 710 C CA . LEU A 1 93 ? -8.015 5.333 -5.950 1.00 91.94 93 LEU A CA 1
ATOM 711 C C . LEU A 1 93 ? -6.518 5.453 -6.276 1.00 91.94 93 LEU A C 1
ATOM 713 O O . LEU A 1 93 ? -5.682 5.069 -5.456 1.00 91.94 93 LEU A O 1
ATOM 717 N N . ARG A 1 94 ? -6.159 6.020 -7.438 1.00 91.88 94 ARG A N 1
ATOM 718 C CA . ARG A 1 94 ? -4.758 6.278 -7.806 1.00 91.88 94 ARG A CA 1
ATOM 719 C C . ARG A 1 94 ? -4.122 7.296 -6.858 1.00 91.88 94 ARG A C 1
ATOM 721 O O . ARG A 1 94 ? -3.020 7.038 -6.388 1.00 91.88 94 ARG A O 1
ATOM 728 N N . ALA A 1 95 ? -4.799 8.395 -6.528 1.00 93.19 95 ALA A N 1
ATOM 729 C CA . ALA A 1 95 ? -4.313 9.367 -5.546 1.00 93.19 95 ALA A CA 1
ATOM 730 C C . ALA A 1 95 ? -4.111 8.712 -4.167 1.00 93.19 95 ALA A C 1
ATOM 732 O O . ALA A 1 95 ? -3.018 8.767 -3.611 1.00 93.19 95 ALA A O 1
ATOM 733 N N . PHE A 1 96 ? -5.120 7.983 -3.679 1.00 94.44 96 PHE A N 1
ATOM 734 C CA . PHE A 1 96 ? -5.081 7.262 -2.405 1.00 94.44 96 PHE A CA 1
ATOM 735 C C . PHE A 1 96 ? -3.886 6.297 -2.286 1.00 94.44 96 PHE A C 1
ATOM 737 O O . PHE A 1 96 ? -3.120 6.349 -1.322 1.00 94.44 96 PHE A O 1
ATOM 744 N N . ILE A 1 97 ? -3.691 5.433 -3.286 1.00 92.81 97 ILE A N 1
ATOM 745 C CA . ILE A 1 97 ? -2.608 4.436 -3.303 1.00 92.81 97 ILE A CA 1
ATOM 746 C C . ILE A 1 97 ? -1.219 5.091 -3.270 1.00 92.81 97 ILE A C 1
ATOM 748 O O . ILE A 1 97 ? -0.284 4.505 -2.728 1.00 92.81 97 ILE A O 1
ATOM 752 N N . ASN A 1 98 ? -1.082 6.298 -3.826 1.00 93.81 98 ASN A N 1
ATOM 753 C CA . ASN A 1 98 ? 0.191 6.996 -4.003 1.00 93.81 98 ASN A CA 1
ATOM 754 C C . ASN A 1 98 ? 0.464 8.092 -2.952 1.00 93.81 98 ASN A C 1
ATOM 756 O O . ASN A 1 98 ? 1.392 8.872 -3.141 1.00 93.81 98 ASN A O 1
ATOM 760 N N . SER A 1 99 ? -0.308 8.191 -1.864 1.00 92.62 99 SER A N 1
ATOM 761 C CA . SER A 1 99 ? -0.150 9.252 -0.849 1.00 92.62 99 SER A CA 1
ATOM 762 C C . SER A 1 99 ? -0.203 8.702 0.586 1.00 92.62 99 SER A C 1
ATOM 764 O O . SER A 1 99 ? -1.282 8.301 1.006 1.00 92.62 99 SER A O 1
ATOM 766 N N . PRO A 1 100 ? 0.903 8.678 1.363 1.00 89.19 100 PRO A N 1
ATOM 767 C CA . PRO A 1 100 ? 2.294 8.888 0.930 1.00 89.19 100 PRO A CA 1
ATOM 768 C C . PRO A 1 100 ? 2.710 7.816 -0.084 1.00 89.19 100 PRO A C 1
ATOM 770 O O . PRO A 1 100 ? 2.102 6.736 -0.112 1.00 89.19 100 PRO A O 1
ATOM 773 N N . HIS A 1 101 ? 3.712 8.082 -0.923 1.00 92.25 101 HIS A N 1
ATOM 774 C CA . HIS A 1 101 ? 4.049 7.150 -1.996 1.00 92.25 101 HIS A CA 1
ATOM 775 C C . HIS A 1 101 ? 4.633 5.857 -1.408 1.00 92.25 101 HIS A C 1
ATOM 777 O O . HIS A 1 101 ? 5.478 5.895 -0.506 1.00 92.25 101 HIS A O 1
ATOM 783 N N . PRO A 1 102 ? 4.210 4.673 -1.878 1.00 90.50 102 PRO A N 1
ATOM 784 C CA . PRO A 1 102 ? 4.727 3.427 -1.333 1.00 90.50 102 PRO A CA 1
ATOM 785 C C . PRO A 1 102 ? 6.233 3.263 -1.594 1.00 90.50 102 PRO A C 1
ATOM 787 O O . PRO A 1 102 ? 6.926 2.686 -0.765 1.00 90.50 102 PRO A O 1
ATOM 790 N N . LEU A 1 103 ? 6.782 3.828 -2.674 1.00 90.12 103 LEU A N 1
ATOM 791 C CA . LEU A 1 103 ? 8.228 3.773 -2.916 1.00 90.12 103 LEU A CA 1
ATOM 792 C C . LEU A 1 103 ? 9.024 4.759 -2.039 1.00 90.12 103 LEU A C 1
ATOM 794 O O . LEU A 1 103 ? 10.183 4.485 -1.755 1.00 90.12 103 LEU A O 1
ATOM 798 N N . GLU A 1 104 ? 8.409 5.838 -1.535 1.00 88.00 104 GLU A N 1
ATOM 799 C CA . GLU A 1 104 ? 8.992 6.668 -0.461 1.00 88.00 104 GLU A CA 1
ATOM 800 C C . GLU A 1 104 ? 9.027 5.874 0.851 1.00 88.00 104 GLU A C 1
ATOM 802 O O . GLU A 1 104 ? 10.050 5.830 1.530 1.00 88.00 104 GLU A O 1
ATOM 807 N N . THR A 1 105 ? 7.935 5.171 1.174 1.00 83.81 105 THR A N 1
ATOM 808 C CA . THR A 1 105 ? 7.859 4.320 2.375 1.00 83.81 105 THR A CA 1
ATOM 809 C C . THR A 1 105 ? 8.917 3.213 2.327 1.00 83.81 105 THR A C 1
ATOM 811 O O . THR A 1 105 ? 9.623 3.004 3.303 1.00 83.81 105 THR A O 1
ATOM 814 N N . LEU A 1 106 ? 9.085 2.553 1.177 1.00 82.38 106 LEU A N 1
ATOM 815 C CA . LEU A 1 106 ? 10.106 1.521 0.948 1.00 82.38 106 LEU A CA 1
ATOM 816 C C . LEU A 1 106 ? 11.535 2.071 0.763 1.00 82.38 106 LEU A C 1
ATOM 818 O O . LEU A 1 106 ? 12.448 1.272 0.544 1.00 82.38 106 LEU A O 1
ATOM 822 N N . SER A 1 107 ? 11.740 3.394 0.837 1.00 83.38 107 SER A N 1
ATOM 823 C CA . SER A 1 107 ? 13.073 4.015 0.800 1.00 83.38 107 SER A CA 1
ATOM 824 C C . SER A 1 107 ? 13.697 4.207 2.188 1.00 83.38 107 SER A C 1
ATOM 826 O O . SER A 1 107 ? 14.918 4.308 2.287 1.00 83.38 107 SER A O 1
ATOM 828 N N . ASP A 1 108 ? 12.893 4.196 3.262 1.00 80.19 108 ASP A N 1
ATOM 829 C CA . ASP A 1 108 ? 13.393 4.089 4.638 1.00 80.19 108 ASP A CA 1
ATOM 830 C C . ASP A 1 108 ? 13.903 2.654 4.883 1.00 80.19 108 ASP A C 1
ATOM 832 O O . ASP A 1 108 ? 13.104 1.713 4.827 1.00 80.19 108 ASP A O 1
ATOM 836 N N . PRO A 1 109 ? 15.192 2.439 5.221 1.00 75.62 109 PRO A N 1
ATOM 837 C CA . PRO A 1 109 ? 15.693 1.116 5.586 1.00 75.62 109 PRO A CA 1
ATOM 838 C C . PRO A 1 109 ? 14.923 0.477 6.753 1.00 75.62 109 PRO A C 1
ATOM 840 O O . PRO A 1 109 ? 14.852 -0.744 6.831 1.00 75.62 109 PRO A O 1
ATOM 843 N N . ARG A 1 110 ? 14.295 1.281 7.628 1.00 72.19 110 ARG A N 1
ATOM 844 C CA . ARG A 1 110 ? 13.473 0.833 8.769 1.00 72.19 110 ARG A CA 1
ATOM 845 C C . ARG A 1 110 ? 12.028 0.472 8.395 1.00 72.19 110 ARG A C 1
ATOM 847 O O . ARG A 1 110 ? 11.249 0.100 9.276 1.00 72.19 110 ARG A O 1
ATOM 854 N N . ALA A 1 111 ? 11.632 0.599 7.126 1.00 68.75 111 ALA A N 1
ATOM 855 C CA . ALA A 1 111 ? 10.394 -0.006 6.625 1.00 68.75 111 ALA A CA 1
ATOM 856 C C . ALA A 1 111 ? 10.528 -1.533 6.489 1.00 68.75 111 ALA A C 1
ATOM 858 O O . ALA A 1 111 ? 9.535 -2.259 6.587 1.00 68.75 111 ALA A O 1
ATOM 859 N N . TYR A 1 112 ? 11.765 -2.007 6.340 1.00 63.47 112 TYR A N 1
ATOM 860 C CA . TYR A 1 112 ? 12.154 -3.394 6.525 1.00 63.47 112 TYR A CA 1
ATOM 861 C C . TYR A 1 112 ? 12.520 -3.604 8.006 1.00 63.47 112 TYR A C 1
ATOM 863 O O . TYR A 1 112 ? 13.227 -2.803 8.617 1.00 63.47 112 TYR A O 1
ATOM 871 N N . GLY A 1 113 ? 11.980 -4.661 8.610 1.00 65.25 113 GLY A N 1
ATOM 872 C CA . GLY A 1 113 ? 12.312 -5.105 9.964 1.00 65.25 113 GLY A CA 1
ATOM 873 C C . GLY A 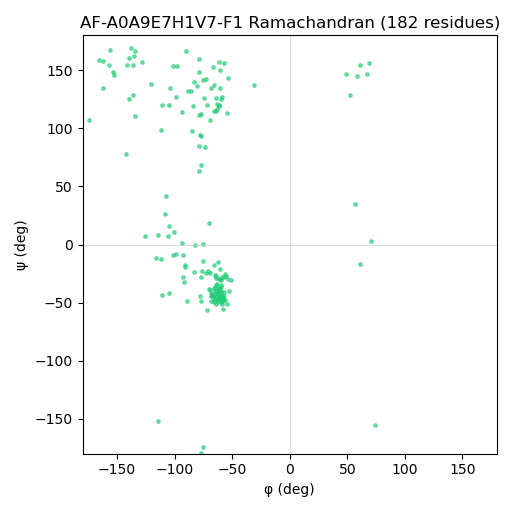1 113 ? 13.673 -5.804 10.019 1.00 65.25 113 GLY A C 1
ATOM 874 O O . GLY A 1 113 ? 14.376 -5.883 9.014 1.00 65.25 113 GLY A O 1
ATOM 875 N N . SER A 1 114 ? 14.023 -6.355 11.185 1.00 56.91 114 SER A N 1
ATOM 876 C CA . SER A 1 114 ? 15.348 -6.952 11.441 1.00 56.91 114 SER A CA 1
ATOM 877 C C . SER A 1 114 ? 15.760 -8.052 10.454 1.00 56.91 114 SER A C 1
ATOM 879 O O . SER A 1 114 ? 16.946 -8.197 10.194 1.00 56.91 114 SER A O 1
ATOM 881 N N . GLU A 1 115 ? 14.794 -8.754 9.853 1.00 59.19 115 GLU A N 1
ATOM 882 C CA . GLU A 1 115 ? 15.008 -9.838 8.878 1.00 59.19 115 GLU A CA 1
ATOM 883 C C . GLU A 1 115 ? 14.628 -9.437 7.435 1.00 59.19 115 GLU A C 1
ATOM 885 O O . GLU A 1 115 ? 14.165 -10.258 6.645 1.00 59.19 115 GLU A O 1
ATOM 890 N N . GLY A 1 116 ? 14.686 -8.145 7.088 1.00 57.88 116 GLY A N 1
ATOM 891 C CA . GLY A 1 116 ? 14.218 -7.649 5.782 1.00 57.88 116 GLY A CA 1
ATOM 892 C C . GLY A 1 116 ? 12.688 -7.684 5.603 1.00 57.88 116 GLY A C 1
ATOM 893 O O . GLY A 1 116 ? 12.159 -7.346 4.547 1.00 57.88 116 GLY A O 1
ATOM 894 N N . THR A 1 117 ? 11.948 -8.088 6.636 1.00 57.44 117 THR A N 1
ATOM 895 C CA . THR A 1 117 ? 10.492 -8.283 6.618 1.00 57.44 117 THR A CA 1
ATOM 896 C C . THR A 1 117 ? 9.743 -6.955 6.631 1.00 57.44 117 THR A C 1
ATOM 898 O O . THR A 1 117 ? 9.940 -6.159 7.546 1.00 57.44 117 THR A O 1
ATOM 901 N N . ILE A 1 118 ? 8.832 -6.717 5.684 1.00 63.69 118 ILE A N 1
ATOM 902 C CA . ILE A 1 118 ? 8.110 -5.438 5.545 1.00 63.69 118 ILE A CA 1
ATOM 903 C C . ILE A 1 118 ? 6.981 -5.321 6.596 1.00 63.69 118 ILE A C 1
ATOM 905 O O . ILE A 1 118 ? 5.795 -5.428 6.297 1.00 63.69 118 ILE A O 1
ATOM 909 N N . LEU A 1 119 ? 7.349 -5.186 7.872 1.00 59.28 119 LEU A N 1
ATOM 910 C CA . LEU A 1 119 ? 6.507 -5.633 8.989 1.00 59.28 119 LEU A CA 1
ATOM 911 C C . LEU A 1 119 ? 5.413 -4.644 9.434 1.00 59.28 119 LEU A C 1
ATOM 913 O O . LEU A 1 119 ? 4.434 -5.066 10.045 1.00 59.28 119 LEU A O 1
ATOM 917 N N . ARG A 1 120 ? 5.569 -3.337 9.170 1.00 58.16 120 ARG A N 1
ATOM 918 C CA . ARG A 1 120 ? 4.751 -2.286 9.818 1.00 58.16 120 ARG A CA 1
ATOM 919 C C . ARG A 1 120 ? 3.253 -2.358 9.504 1.00 58.16 120 ARG A C 1
ATOM 921 O O . ARG A 1 120 ? 2.450 -2.322 10.432 1.00 58.16 120 ARG A O 1
ATOM 928 N N . ASP A 1 121 ? 2.883 -2.508 8.233 1.00 64.25 121 ASP A N 1
ATOM 929 C CA . ASP A 1 121 ? 1.477 -2.504 7.792 1.00 64.25 121 ASP A CA 1
ATOM 930 C C . ASP A 1 121 ? 1.082 -3.754 6.964 1.00 64.25 121 ASP A C 1
ATOM 932 O O . ASP A 1 121 ? -0.037 -3.811 6.459 1.00 64.25 121 ASP A O 1
ATOM 936 N N . HIS A 1 122 ? 1.961 -4.766 6.841 1.00 73.06 122 HIS A N 1
ATOM 937 C CA . HIS A 1 122 ? 1.740 -5.970 6.008 1.00 73.06 122 HIS A CA 1
ATOM 938 C C . HIS A 1 122 ? 1.610 -7.305 6.785 1.00 73.06 122 HIS A C 1
ATOM 940 O O . HIS A 1 122 ? 1.534 -8.376 6.188 1.00 73.06 122 HIS A O 1
ATOM 946 N N . ASP A 1 123 ? 1.535 -7.298 8.120 1.00 79.62 123 ASP A N 1
ATOM 947 C CA . ASP A 1 123 ? 1.128 -8.506 8.861 1.00 79.62 123 ASP A CA 1
ATOM 948 C C . ASP A 1 123 ? -0.345 -8.845 8.542 1.00 79.62 123 ASP A C 1
ATOM 950 O O . ASP A 1 123 ? -1.262 -8.105 8.907 1.00 79.62 123 ASP A O 1
ATOM 954 N N . CYS A 1 124 ? -0.595 -9.989 7.896 1.00 80.62 124 CYS A N 1
ATOM 955 C CA . CYS A 1 124 ? -1.943 -10.483 7.588 1.00 80.62 124 CYS A CA 1
ATOM 956 C C . CYS A 1 124 ? -2.856 -10.571 8.825 1.00 80.62 124 CYS A C 1
ATOM 958 O O . CYS A 1 124 ? -4.071 -10.387 8.718 1.00 80.62 124 CYS A O 1
ATOM 960 N N . SER A 1 125 ? -2.304 -10.796 10.021 1.00 85.50 125 SER A N 1
ATOM 961 C CA . SER A 1 125 ? -3.091 -10.793 11.252 1.00 85.50 125 SER A CA 1
ATOM 962 C C . SER A 1 125 ? -3.561 -9.385 11.650 1.00 85.50 125 SER A C 1
ATOM 964 O O . SER A 1 125 ? -4.601 -9.270 12.297 1.00 85.50 125 SER A O 1
ATOM 966 N N . ASN A 1 126 ? -2.909 -8.302 11.199 1.00 85.81 126 ASN A N 1
ATOM 967 C CA . ASN A 1 126 ? -3.380 -6.926 11.414 1.00 85.81 126 ASN A CA 1
ATOM 968 C C . ASN A 1 126 ? -4.716 -6.651 10.714 1.00 85.81 126 ASN A C 1
ATOM 970 O O . ASN A 1 126 ? -5.569 -5.984 11.300 1.00 85.81 126 ASN A O 1
ATOM 974 N N . TYR A 1 127 ? -4.967 -7.229 9.534 1.00 89.19 127 TYR A N 1
ATOM 975 C CA . TYR A 1 127 ? -6.291 -7.184 8.898 1.00 89.19 127 TYR A CA 1
ATOM 976 C C . TYR A 1 127 ? -7.370 -7.795 9.803 1.00 89.19 127 TYR A C 1
ATOM 978 O O . TYR A 1 127 ? -8.416 -7.185 10.039 1.00 89.19 127 TYR A O 1
ATOM 986 N N . VAL A 1 128 ? -7.093 -8.977 10.362 1.00 91.81 128 VAL A N 1
ATOM 987 C CA . VAL A 1 128 ? -8.013 -9.691 11.259 1.00 91.81 128 VAL A CA 1
ATOM 988 C C . VAL A 1 128 ? -8.211 -8.922 12.571 1.00 91.81 128 VAL A C 1
ATOM 990 O O . VAL A 1 128 ? -9.352 -8.781 13.018 1.00 91.81 128 VAL A O 1
ATOM 993 N N . LYS A 1 129 ? -7.143 -8.370 13.167 1.00 91.06 129 LYS A N 1
ATOM 994 C CA . LYS A 1 129 ? -7.202 -7.504 14.361 1.00 91.06 129 LYS A CA 1
ATOM 995 C C . LYS A 1 129 ? -8.075 -6.267 14.098 1.00 91.06 129 LYS A C 1
ATOM 997 O O . LYS A 1 129 ? -8.981 -5.991 14.884 1.00 91.06 129 LYS A O 1
ATOM 1002 N N . ALA A 1 130 ? -7.859 -5.570 12.981 1.00 92.12 130 ALA A N 1
ATOM 1003 C CA . ALA A 1 130 ? -8.569 -4.343 12.619 1.00 92.12 130 ALA A CA 1
ATOM 1004 C C . ALA A 1 130 ? -10.068 -4.578 12.357 1.00 92.12 130 ALA A C 1
ATOM 1006 O O . ALA A 1 130 ? -10.900 -3.912 12.974 1.00 92.12 130 ALA A O 1
ATOM 1007 N N . ILE A 1 131 ? -10.435 -5.576 11.539 1.00 93.75 131 ILE A N 1
ATOM 1008 C CA . ILE A 1 131 ? -11.844 -5.949 11.305 1.00 93.75 131 ILE A CA 1
ATOM 1009 C C . ILE A 1 131 ? -12.538 -6.333 12.622 1.00 93.75 131 ILE A C 1
ATOM 1011 O O . ILE A 1 131 ? -13.637 -5.856 12.909 1.00 93.75 131 ILE A O 1
ATOM 1015 N N . ASN A 1 132 ? -11.885 -7.131 13.476 1.00 94.62 132 ASN A N 1
ATOM 1016 C CA . ASN A 1 132 ? -12.421 -7.461 14.799 1.00 94.62 132 ASN A CA 1
ATOM 1017 C C . ASN A 1 132 ? -12.558 -6.230 15.711 1.00 94.62 132 ASN A C 1
ATOM 1019 O O . ASN A 1 132 ? -13.499 -6.169 16.507 1.00 94.62 132 ASN A O 1
ATOM 1023 N N . GLY A 1 133 ? -11.662 -5.248 15.597 1.00 92.94 133 GLY A N 1
ATOM 1024 C CA . GLY A 1 133 ? -11.760 -3.949 16.263 1.00 92.94 133 GLY A CA 1
ATOM 1025 C C . GLY A 1 133 ? -13.044 -3.211 15.886 1.00 92.94 133 GLY A C 1
ATOM 1026 O O . GLY A 1 133 ? -13.857 -2.923 16.771 1.00 92.94 133 GLY A O 1
ATOM 1027 N N . LEU A 1 134 ? -13.276 -3.017 14.582 1.00 93.75 134 LEU A N 1
ATOM 1028 C CA . LEU A 1 134 ? -14.473 -2.355 14.047 1.00 93.75 134 LEU A CA 1
ATOM 1029 C C . LEU A 1 134 ? -15.763 -3.077 14.465 1.00 93.75 134 LEU A C 1
ATOM 1031 O O . LEU A 1 134 ? -16.684 -2.456 15.000 1.00 93.75 134 LEU A O 1
ATOM 1035 N N . LEU A 1 135 ? -15.820 -4.406 14.314 1.00 94.75 135 LEU A N 1
ATOM 1036 C CA . LEU A 1 135 ? -16.981 -5.213 14.715 1.00 94.75 135 LEU A CA 1
ATOM 1037 C C . LEU A 1 135 ? -17.275 -5.087 16.220 1.00 94.75 135 LEU A C 1
ATOM 1039 O O . LEU A 1 135 ? -18.437 -4.959 16.629 1.00 94.75 135 LEU A O 1
ATOM 1043 N N . ARG A 1 136 ? -16.235 -5.059 17.066 1.00 93.12 136 ARG A N 1
ATOM 1044 C CA . ARG A 1 136 ? -16.368 -4.852 18.519 1.00 93.12 136 ARG A CA 1
ATOM 1045 C C . ARG A 1 136 ? -16.791 -3.422 18.862 1.00 93.12 136 ARG A C 1
ATOM 1047 O O . ARG A 1 136 ? -17.606 -3.257 19.771 1.00 93.12 136 ARG A O 1
ATOM 1054 N N . GLN A 1 137 ? -16.290 -2.402 18.163 1.00 90.00 137 GLN A N 1
ATOM 1055 C CA . GLN A 1 137 ? -16.711 -1.003 18.325 1.00 90.00 137 GLN A CA 1
ATOM 1056 C C . GLN A 1 137 ? -18.187 -0.827 17.935 1.00 90.00 137 GLN A C 1
ATOM 1058 O O . GLN A 1 137 ? -18.981 -0.363 18.758 1.00 90.00 137 GLN A O 1
ATOM 1063 N N . HIS A 1 138 ? -18.591 -1.297 16.750 1.00 90.50 138 HIS A N 1
ATOM 1064 C CA . HIS A 1 138 ? -19.974 -1.234 16.273 1.00 90.50 138 HIS A CA 1
ATOM 1065 C C . HIS A 1 138 ? -20.944 -1.954 17.228 1.00 90.50 138 HIS A C 1
ATOM 1067 O O . HIS A 1 138 ? -21.931 -1.369 17.682 1.00 90.50 138 HIS A O 1
ATOM 1073 N N . THR A 1 139 ? -20.605 -3.177 17.654 1.00 92.94 139 THR A N 1
ATOM 1074 C CA . THR A 1 139 ? -21.406 -3.955 18.619 1.00 92.94 139 THR A CA 1
ATOM 1075 C C . THR A 1 139 ? -21.534 -3.250 19.976 1.00 92.94 139 THR A C 1
ATOM 1077 O O . THR A 1 139 ? -22.619 -3.220 20.566 1.00 92.94 139 THR A O 1
ATOM 1080 N N . LYS A 1 140 ? -20.453 -2.638 20.489 1.00 91.75 140 LYS A N 1
ATOM 1081 C CA . LYS A 1 140 ? -20.491 -1.830 21.724 1.00 91.75 140 LYS A CA 1
ATOM 1082 C C . LYS A 1 140 ? -21.411 -0.613 21.566 1.00 91.75 140 LYS A C 1
ATOM 1084 O O . LYS A 1 140 ? -22.204 -0.340 22.470 1.00 91.75 140 LYS A O 1
ATOM 1089 N N . SER A 1 141 ? -21.353 0.082 20.431 1.00 89.12 141 SER A N 1
ATOM 1090 C CA . SER A 1 141 ? -22.194 1.249 20.135 1.00 89.12 141 SER A CA 1
ATOM 1091 C C . SER A 1 141 ? -23.677 0.889 19.997 1.00 89.12 141 SER A C 1
ATOM 1093 O O . SER A 1 141 ? -24.516 1.547 20.615 1.00 89.12 141 SER A O 1
ATOM 1095 N N . ALA A 1 142 ? -24.016 -0.202 19.304 1.00 90.44 142 ALA A N 1
ATOM 1096 C CA . ALA A 1 142 ? -25.386 -0.715 19.223 1.00 90.44 142 ALA A CA 1
ATOM 1097 C C . ALA A 1 142 ? -25.949 -1.080 20.614 1.00 90.44 142 ALA A C 1
ATOM 1099 O O . ALA A 1 142 ? -27.030 -0.621 20.997 1.00 90.44 142 ALA A O 1
ATOM 1100 N N . ARG A 1 143 ? -25.175 -1.811 21.434 1.00 91.56 143 ARG A N 1
ATOM 1101 C CA . ARG A 1 143 ? -25.547 -2.148 22.824 1.00 91.56 143 ARG A CA 1
ATOM 1102 C C . ARG A 1 143 ? -25.729 -0.899 23.702 1.00 91.56 143 ARG A C 1
ATOM 1104 O O . ARG A 1 143 ? -26.648 -0.863 24.519 1.00 91.56 143 ARG A O 1
ATOM 1111 N N . ARG A 1 144 ? -24.901 0.141 23.529 1.00 91.38 144 ARG A N 1
ATOM 1112 C CA . ARG A 1 144 ? -25.050 1.444 24.214 1.00 91.38 144 ARG A CA 1
ATOM 1113 C C . ARG A 1 144 ? -26.333 2.175 23.793 1.00 91.38 144 ARG A C 1
ATOM 1115 O O . ARG A 1 144 ? -27.073 2.616 24.671 1.00 91.38 144 ARG A O 1
ATOM 1122 N N . ARG A 1 145 ? -26.636 2.249 22.488 1.00 87.75 145 ARG A N 1
ATOM 1123 C CA . ARG A 1 145 ? -27.879 2.851 21.958 1.00 87.75 145 ARG A CA 1
ATOM 1124 C C . ARG A 1 145 ? -29.125 2.145 22.511 1.00 87.75 145 ARG A C 1
ATOM 1126 O O . ARG A 1 145 ? -29.992 2.809 23.073 1.00 87.75 145 ARG A O 1
ATOM 1133 N N . SER A 1 146 ? -29.160 0.810 22.463 1.00 87.25 146 SER A N 1
ATOM 1134 C CA . SER A 1 146 ? -30.252 -0.009 23.020 1.00 87.25 146 SER A CA 1
ATOM 1135 C C . SER A 1 146 ? -30.458 0.223 24.526 1.00 87.25 146 SER A C 1
ATOM 1137 O O . SER A 1 146 ? -31.583 0.456 24.967 1.00 87.25 146 SER A O 1
ATOM 1139 N N . ARG A 1 147 ? -29.377 0.267 25.324 1.00 87.88 147 ARG A N 1
ATOM 1140 C CA . ARG A 1 147 ? -29.456 0.586 26.763 1.00 87.88 147 ARG A CA 1
ATOM 1141 C C . ARG A 1 147 ? -29.984 1.999 27.030 1.00 87.88 147 ARG A C 1
ATOM 1143 O O . ARG A 1 147 ? -30.829 2.147 27.909 1.00 87.88 147 ARG A O 1
ATOM 1150 N N . LYS A 1 148 ? -29.546 3.016 26.272 1.00 86.25 148 LYS A N 1
ATOM 1151 C CA . LYS A 1 148 ? -30.089 4.386 26.383 1.00 86.25 148 LYS A CA 1
ATOM 1152 C C . LYS A 1 148 ? -31.584 4.404 26.056 1.00 86.25 148 LYS A C 1
ATOM 1154 O O . LYS A 1 148 ? -32.351 4.960 26.829 1.00 86.25 148 LYS A O 1
ATOM 1159 N N . HIS A 1 149 ? -32.005 3.748 24.975 1.00 82.94 149 HIS A N 1
ATOM 1160 C CA . HIS A 1 149 ? -33.416 3.670 24.589 1.00 82.94 149 HIS A CA 1
ATOM 1161 C C . HIS A 1 149 ? -34.275 2.946 25.641 1.00 82.94 149 HIS A C 1
ATOM 1163 O O . HIS A 1 149 ? -35.290 3.490 26.064 1.00 82.94 149 HIS A O 1
ATOM 1169 N N . ARG A 1 150 ? -33.842 1.778 26.146 1.00 82.25 150 ARG A N 1
ATOM 1170 C CA . ARG A 1 150 ? -34.523 1.087 27.259 1.00 82.25 150 ARG A CA 1
ATOM 1171 C C . ARG A 1 150 ? -34.652 1.978 28.493 1.00 82.25 150 ARG A C 1
ATOM 1173 O O . ARG A 1 150 ? -35.745 2.090 29.026 1.00 82.25 150 ARG A O 1
ATOM 1180 N N . ARG A 1 151 ? -33.566 2.639 28.911 1.00 81.75 151 ARG A N 1
ATOM 1181 C CA . ARG A 1 151 ? -33.568 3.546 30.068 1.00 81.75 151 ARG A CA 1
ATOM 1182 C C . ARG A 1 151 ? -34.536 4.717 29.870 1.00 81.75 151 ARG A C 1
ATOM 1184 O O . ARG A 1 151 ? -35.334 4.995 30.751 1.00 81.75 151 ARG A O 1
ATOM 1191 N N . ASN A 1 152 ? -34.526 5.339 28.692 1.00 78.94 152 ASN A N 1
ATOM 1192 C CA . ASN A 1 152 ? -35.451 6.418 28.337 1.00 78.94 152 ASN A CA 1
ATOM 1193 C C . ASN A 1 152 ? -36.928 5.968 28.243 1.00 78.94 152 ASN A C 1
ATOM 1195 O O . ASN A 1 152 ? -37.799 6.825 28.288 1.00 78.94 152 ASN A O 1
ATOM 1199 N N . ARG A 1 153 ? -37.219 4.662 28.125 1.00 73.00 153 ARG A N 1
ATOM 1200 C CA . ARG A 1 153 ? -38.580 4.093 28.233 1.00 73.00 153 ARG A CA 1
ATOM 1201 C C . ARG A 1 153 ? -38.949 3.624 29.648 1.00 73.00 153 ARG A C 1
ATOM 1203 O O . ARG A 1 153 ? -40.085 3.215 29.853 1.00 73.00 153 ARG A O 1
ATOM 1210 N N . TRP A 1 154 ? -37.995 3.587 30.580 1.00 65.12 154 TRP A N 1
ATOM 1211 C CA . TRP A 1 154 ? -38.164 3.040 31.937 1.00 65.12 154 TRP A CA 1
ATOM 1212 C C . TRP A 1 154 ? -38.110 4.108 33.036 1.00 65.12 154 TRP A C 1
ATOM 1214 O O . TRP A 1 154 ? -38.500 3.825 34.162 1.00 65.12 154 TRP A O 1
ATOM 1224 N N . TRP A 1 155 ? -37.684 5.332 32.719 1.00 54.69 155 TRP A N 1
ATOM 1225 C CA . TRP A 1 155 ? -38.004 6.500 33.535 1.00 54.69 155 TRP A CA 1
ATOM 1226 C C . TRP A 1 155 ? -39.389 7.028 33.137 1.00 54.69 155 TRP A C 1
ATOM 1228 O O . TRP A 1 155 ? -39.547 7.452 31.989 1.00 54.69 155 TRP A O 1
ATOM 1238 N N . PRO A 1 156 ? -40.378 7.070 34.046 1.00 56.50 156 PRO A N 1
ATOM 1239 C CA . PRO A 1 156 ? -41.498 7.983 33.888 1.00 56.50 156 PRO A CA 1
ATOM 1240 C C . PRO A 1 156 ? -40.946 9.411 33.879 1.00 56.50 156 PRO A C 1
ATOM 1242 O O . PRO A 1 156 ? -40.127 9.765 34.730 1.00 56.50 156 PRO A O 1
ATOM 1245 N N . VAL A 1 157 ? -41.404 10.250 32.949 1.00 60.16 157 VAL A N 1
ATOM 1246 C CA . VAL A 1 157 ? -41.310 11.698 33.165 1.00 60.16 157 VAL A CA 1
ATOM 1247 C C . VAL A 1 157 ? -42.291 11.992 34.290 1.00 60.16 157 VAL A C 1
ATOM 1249 O O . VAL A 1 157 ? -43.496 11.876 34.087 1.00 60.16 157 VAL A O 1
ATOM 1252 N N . SER A 1 158 ? -41.777 12.290 35.484 1.00 57.00 158 SER A N 1
ATOM 1253 C CA . SER A 1 158 ? -42.630 12.669 36.609 1.00 57.00 158 SER A CA 1
ATOM 1254 C C . SER A 1 158 ? -43.387 13.942 36.224 1.00 57.00 158 SER A C 1
ATOM 1256 O O . SER A 1 158 ? -42.722 14.944 35.938 1.00 57.00 158 SER A O 1
ATOM 1258 N N . PRO A 1 159 ? -44.732 13.943 36.175 1.00 47.12 159 PRO A N 1
ATOM 1259 C CA . PRO A 1 159 ? -45.470 15.181 36.000 1.00 47.12 159 PRO A CA 1
ATOM 1260 C C . PRO A 1 159 ? -45.204 16.043 37.234 1.00 47.12 159 PRO A C 1
ATOM 1262 O O . PRO A 1 159 ? -45.549 15.665 38.352 1.00 47.12 159 PRO A O 1
ATOM 1265 N N . SER A 1 160 ? -44.542 17.183 37.044 1.00 46.06 160 SER A N 1
ATOM 1266 C CA . SER A 1 160 ? -44.349 18.167 38.106 1.00 46.06 160 SER A CA 1
ATOM 1267 C C . SER A 1 160 ? -45.721 18.662 38.574 1.00 46.06 160 SER A C 1
ATOM 1269 O O . SER A 1 160 ? -46.447 19.216 37.741 1.00 46.06 160 SER A O 1
ATOM 1271 N N . PRO A 1 161 ? -46.098 18.495 39.856 1.00 45.16 161 PRO A N 1
ATOM 1272 C CA . PRO A 1 161 ? -47.343 19.055 40.360 1.00 45.16 161 PRO A CA 1
ATOM 1273 C C . PRO A 1 161 ? -47.326 20.575 40.186 1.00 45.16 161 PRO A C 1
ATOM 1275 O O . PRO A 1 161 ? -46.391 21.245 40.625 1.00 45.16 161 PRO A O 1
ATOM 1278 N N . GLN A 1 162 ? -48.346 21.118 39.525 1.00 51.31 162 GLN A N 1
ATOM 1279 C CA . GLN A 1 162 ? -48.545 22.561 39.439 1.00 51.31 162 GLN A CA 1
ATOM 1280 C C . GLN A 1 162 ? -49.128 23.045 40.768 1.00 51.31 162 GLN A C 1
ATOM 1282 O O . GLN A 1 162 ? -50.337 23.003 40.977 1.00 51.31 162 GLN A O 1
ATOM 1287 N N . THR A 1 163 ? -48.260 23.476 41.682 1.00 39.56 163 THR A N 1
ATOM 1288 C CA . THR A 1 163 ? -48.683 24.119 42.931 1.00 39.56 163 THR A CA 1
ATOM 1289 C C . THR A 1 163 ? -49.046 25.579 42.660 1.00 39.56 163 THR A C 1
ATOM 1291 O O . THR A 1 163 ? -48.225 26.477 42.841 1.00 39.56 163 THR A O 1
ATOM 1294 N N . GLU A 1 164 ? -50.282 25.829 42.232 1.00 46.91 164 GLU A N 1
ATOM 1295 C CA . GLU A 1 164 ? -50.900 27.138 42.461 1.00 46.91 164 GLU A CA 1
ATOM 1296 C C . GLU A 1 164 ? -51.268 27.284 43.942 1.00 46.91 164 GLU A C 1
ATOM 1298 O O . GLU A 1 164 ? -51.746 26.320 44.537 1.00 46.91 164 GLU A O 1
ATOM 1303 N N . HIS A 1 165 ? -51.110 28.488 44.513 1.00 39.34 165 HIS A N 1
ATOM 1304 C CA . HIS A 1 165 ? -52.123 29.109 45.385 1.00 39.34 165 HIS A CA 1
ATOM 1305 C C . HIS A 1 165 ? -51.745 30.558 45.797 1.00 39.34 165 HIS A C 1
ATOM 1307 O O . HIS A 1 165 ? -50.921 30.731 46.686 1.00 39.34 165 HIS A O 1
ATOM 1313 N N . TYR A 1 166 ? -52.444 31.554 45.215 1.00 38.38 166 TYR A N 1
ATOM 1314 C CA . TYR A 1 166 ? -52.761 32.916 45.733 1.00 38.38 166 TYR A CA 1
ATOM 1315 C C . TYR A 1 166 ? -51.585 33.868 46.115 1.00 38.38 166 TYR A C 1
ATOM 1317 O O . TYR A 1 166 ? -50.527 33.452 46.556 1.00 38.38 166 TYR A O 1
ATOM 1325 N N . LEU A 1 167 ? -51.666 35.195 45.925 1.00 36.06 167 LEU A N 1
ATOM 1326 C CA . LEU A 1 167 ? -52.697 36.146 46.383 1.00 36.06 167 LEU A CA 1
ATOM 1327 C C . LEU A 1 167 ? -52.823 37.411 45.481 1.00 36.06 167 LEU A C 1
ATOM 1329 O O . LEU A 1 167 ? -51.806 37.896 45.010 1.00 36.06 167 LEU A O 1
ATOM 1333 N N . LEU A 1 168 ? -54.054 37.965 45.394 1.00 34.38 168 LEU A N 1
ATOM 1334 C CA . LEU A 1 168 ? -54.479 39.402 45.382 1.00 34.38 168 LEU A CA 1
ATOM 1335 C C . LEU A 1 168 ? -53.790 40.454 44.445 1.00 34.38 168 LEU A C 1
ATOM 1337 O O . LEU A 1 168 ? -52.584 40.445 44.275 1.00 34.38 168 LEU A O 1
ATOM 1341 N N . ILE A 1 169 ? -54.455 41.493 43.892 1.00 38.47 169 ILE A N 1
ATOM 1342 C CA . ILE A 1 169 ? -55.886 41.891 43.813 1.00 38.47 169 ILE A CA 1
ATOM 1343 C C . ILE A 1 169 ? -56.110 42.937 42.675 1.00 38.47 169 ILE A C 1
ATOM 1345 O O . ILE A 1 169 ? -55.187 43.678 42.356 1.00 38.47 169 ILE A O 1
ATOM 1349 N N . HIS A 1 170 ? -57.351 43.062 42.164 1.00 35.06 170 HIS A N 1
ATOM 1350 C CA . HIS A 1 170 ? -57.864 44.096 41.218 1.00 35.06 170 HIS A CA 1
ATOM 1351 C C . HIS A 1 170 ? -57.201 44.184 39.809 1.00 35.06 170 HIS A C 1
ATOM 1353 O O . HIS A 1 170 ? -56.080 43.745 39.608 1.00 35.06 170 HIS A O 1
ATOM 1359 N N . ALA A 1 171 ? -57.863 44.682 38.748 1.00 34.03 171 ALA A N 1
ATOM 1360 C CA . ALA A 1 171 ? -59.156 45.382 38.640 1.00 34.03 171 ALA A CA 1
ATOM 1361 C C . ALA A 1 171 ? -60.063 44.860 37.489 1.00 34.03 171 ALA A C 1
ATOM 1363 O O . ALA A 1 171 ? -59.620 44.140 36.601 1.00 34.03 171 ALA A O 1
ATOM 1364 N N . GLN A 1 172 ? -61.344 45.252 37.522 1.00 36.34 172 GLN A N 1
ATOM 1365 C CA . GLN A 1 172 ? -62.341 45.176 36.428 1.00 36.34 172 GLN A CA 1
ATOM 1366 C C . GLN A 1 172 ? -62.302 46.486 35.598 1.00 36.34 172 GLN A C 1
ATOM 1368 O O . GLN A 1 172 ? -61.745 47.457 36.121 1.00 36.34 172 GLN A O 1
ATOM 1373 N N . PRO A 1 173 ? -62.912 46.603 34.389 1.00 43.56 173 PRO A N 1
ATOM 1374 C CA . PRO A 1 173 ? -63.906 45.731 33.726 1.00 43.56 173 PRO A CA 1
ATOM 1375 C C . PRO A 1 173 ? -63.321 45.073 32.425 1.00 43.56 173 PRO A C 1
ATOM 1377 O O . PRO A 1 173 ? -62.127 44.800 32.428 1.00 43.56 173 PRO A O 1
ATOM 1380 N N . THR A 1 174 ? -63.995 44.670 31.323 1.00 35.50 174 THR A N 1
ATOM 1381 C CA . THR A 1 174 ? -65.336 44.988 30.777 1.00 35.50 174 THR A CA 1
ATOM 1382 C C . THR A 1 174 ? -65.918 43.916 29.828 1.00 35.50 174 THR A C 1
ATOM 1384 O O . THR A 1 174 ? -65.210 43.175 29.155 1.00 35.50 174 THR A O 1
ATOM 1387 N N . ILE A 1 175 ? -67.257 43.913 29.770 1.00 38.91 175 ILE A N 1
ATOM 1388 C CA . ILE A 1 175 ? -68.201 43.467 28.714 1.00 38.91 175 ILE A CA 1
ATOM 1389 C C . ILE A 1 175 ? -67.592 43.661 27.291 1.00 38.91 175 ILE A C 1
ATOM 1391 O O . ILE A 1 175 ? -66.969 44.689 27.049 1.00 38.91 175 ILE A O 1
ATOM 1395 N N . ILE A 1 176 ? -67.695 42.748 26.307 1.00 38.84 176 ILE A N 1
ATOM 1396 C CA . ILE A 1 176 ? -68.914 42.295 25.591 1.00 38.84 176 ILE A CA 1
ATOM 1397 C C . ILE A 1 176 ? -68.788 40.847 25.060 1.00 38.84 176 ILE A C 1
ATOM 1399 O O . ILE A 1 176 ? -67.735 40.418 24.599 1.00 38.84 176 ILE A O 1
ATOM 1403 N N . ARG A 1 177 ? -69.909 40.102 25.060 1.00 42.03 177 ARG A N 1
ATOM 1404 C CA . ARG A 1 177 ? -70.066 38.805 24.367 1.00 42.03 177 ARG A CA 1
ATOM 1405 C C . ARG A 1 177 ? -70.220 38.981 22.850 1.00 42.03 177 ARG A C 1
ATOM 1407 O O . ARG A 1 177 ? -71.059 39.763 22.417 1.00 42.03 177 ARG A O 1
ATOM 1414 N N . SER A 1 178 ? -69.613 38.090 22.069 1.00 41.97 178 SER A N 1
ATOM 1415 C CA . SER A 1 178 ? -70.218 37.609 20.816 1.00 41.97 178 SER A CA 1
ATOM 1416 C C . SER A 1 178 ? -70.019 36.094 20.678 1.00 41.97 178 SER A C 1
ATOM 1418 O O . SER A 1 178 ? -69.333 35.478 21.493 1.00 41.97 178 SER A O 1
ATOM 1420 N N . SER A 1 179 ? -70.700 35.464 19.722 1.00 45.91 179 SER A N 1
ATOM 1421 C CA . SER A 1 179 ? -70.859 34.008 19.629 1.00 45.91 179 SER A CA 1
ATOM 1422 C C . SER A 1 179 ? -70.750 33.524 18.183 1.00 45.91 179 SER A C 1
ATOM 1424 O O . SER A 1 179 ? -71.048 34.298 17.277 1.00 45.91 179 SER A O 1
ATOM 1426 N N . ARG A 1 180 ? -70.466 32.219 18.000 1.00 41.19 180 ARG A N 1
ATOM 1427 C CA . ARG A 1 180 ? -70.470 31.482 16.711 1.00 41.19 180 ARG A CA 1
ATOM 1428 C C . ARG A 1 180 ? -69.329 31.896 15.746 1.00 41.19 180 ARG A C 1
ATOM 1430 O O . ARG A 1 180 ? -68.790 32.982 15.866 1.00 41.19 180 ARG A O 1
ATOM 1437 N N . SER A 1 181 ? -68.886 31.078 14.783 1.00 42.34 181 SER A N 1
ATOM 1438 C CA . SER A 1 181 ? -69.078 29.634 14.531 1.00 42.34 181 SER A CA 1
ATOM 1439 C C . SER A 1 181 ? -68.067 29.121 13.485 1.00 42.34 181 SER A C 1
ATOM 1441 O O . SER A 1 181 ? -67.672 29.895 12.631 1.00 42.34 181 SER A O 1
ATOM 1443 N N . ARG A 1 182 ? -67.828 27.795 13.483 1.00 44.88 182 ARG A N 1
ATOM 1444 C CA . ARG A 1 182 ? -67.650 26.901 12.305 1.00 44.88 182 ARG A CA 1
ATOM 1445 C C . ARG A 1 182 ? -66.627 27.252 11.200 1.00 44.88 182 ARG A C 1
ATOM 1447 O O . ARG A 1 182 ? -66.857 28.194 10.458 1.00 44.88 182 ARG A O 1
ATOM 1454 N N . LEU A 1 183 ? -65.782 26.249 10.913 1.00 45.62 183 LEU A N 1
ATOM 1455 C CA . LEU A 1 183 ? -65.226 25.889 9.589 1.00 45.62 183 LEU A CA 1
ATOM 1456 C C . LEU A 1 183 ? -64.245 26.917 8.967 1.00 45.62 183 LEU A C 1
ATOM 1458 O O . LEU A 1 183 ? -64.379 28.118 9.158 1.00 45.62 183 LEU A O 1
ATOM 1462 N N . TRP A 1 184 ? -63.232 26.507 8.203 1.00 48.62 184 TRP A N 1
ATOM 1463 C CA . TRP A 1 184 ? -62.932 25.178 7.642 1.00 48.62 184 TRP A CA 1
ATOM 1464 C C . TRP A 1 184 ? -61.635 24.592 8.210 1.00 48.62 184 TRP A C 1
ATOM 1466 O O . TRP A 1 184 ? -60.710 25.387 8.483 1.00 48.62 184 TRP A O 1
#

Secondary structure (DSSP, 8-state):
-BSS-HHHHHHTS---HHHHHHHHHH-THHHH-HIIIII--S----SS-EEEE--TTTSPPPTTS-SS-EEEE---S---SSS-HHHHHHHHHHHHHTSS-HHHHTTSGGGS-TTS--HHHH-HHHHHHHHHHHHHHHHHHHHHHHHHHHHHTTS-----------------------------

Sequence (184 aa):
MMHRDIVPRAFSCNYPNHVAHVLKRLNAAFRSHPCLNNQKVLYSPLGQTYILQPDDKSSPFHPLLPPEAALFALDGKNDAGGSSPRSTTASALRAFINSPHPLETLSDPRAYGSEGTILRDHDCSNYVKAINGLLRQHTKSARRRSRKHRRNRWWPVSPSPQTEHYLLIHAQPTIIRSSRSRLW

InterPro domains:
  IPR043367 Phospholipase A1 PLIP1/2/3, chloroplastic [PTHR46483] (1-162)

Solvent-accessible surface area (backbone atoms only — not comparable to full-atom values): 11463 Å² total; per-residue (Å²): 87,52,72,71,25,43,64,75,22,45,44,44,21,79,54,51,71,70,58,42,51,50,50,31,66,78,35,71,75,46,61,78,34,58,38,62,70,74,71,28,25,79,48,76,94,74,81,85,50,48,40,36,37,41,51,56,95,78,48,70,69,55,94,90,50,75,91,58,60,45,77,47,68,68,75,54,81,75,63,92,66,98,56,64,31,68,56,56,47,51,48,53,51,52,53,54,40,41,58,76,40,35,68,61,53,68,64,42,77,79,44,29,42,101,81,69,40,59,54,86,55,55,46,71,62,54,58,56,52,34,54,52,48,48,55,52,49,53,51,52,50,53,54,50,52,52,51,51,51,52,50,67,72,69,54,78,82,76,79,76,79,82,82,79,79,89,81,90,80,90,82,84,87,81,91,82,92,85,79,88,79,82,86,133